Protein AF-A0A1C6H1Y3-F1 (afdb_monomer_lite)

pLDDT: mean 83.04, std 14.46, range [25.8, 98.88]

Secondary structure (DSSP, 8-state):
----EEEEE---TTSSSSSPPSS-SSS-SEEEEE----TT-EEEEEESSHHHHHHHHHHHHHHHT-TTEEE-STTTTHHHHHHHTTTT-GGG--S-EEE-HHHHHHHHHHHHHTS------TTTHHHHHHHTSSEEEE-SHHHHS-STT--TT-EEEESSSS-EEEE-S--GGG--SS---S-SS---GGGTT--SEEEEESS-EEEESSSSTTSPEEEEEPTT-EEEEEEE-TTSEEEE--TTSS-EEEE-TTTTSSEEEEE---S-S--TT-EEEE--SEEBSSSS-S--EE---EEEEEEEE-TTSSS-EEEEEPTTSS---EEEE-GGGEE-

Radius of gyration: 23.68 Å; chains: 1; bounding box: 66×55×46 Å

Sequence (336 aa):
MSNVRVGSARIDENGKVSGGVPGDQTGMEVAIEPWYLHKQGWVVIRAKDSKVRERIAICMEAACANNFIGYNQDGSWELYDKSKQYGWDCSKVNVTANTDCSSLVRTCVAFAAQKEIAWFSTLNEVTVLDGTKLFDILTDAKYTKSSDYLLRGDILCTCTQGHTVVVLDNGKAGQTTTPSSQNAAQGNTALCGKGIGTAVSKQGMCIRNGADITAKKLATIDTGVAVEVLDITASGWYRIVWPGESCGYAFTKSGAAYYTYTGKATVTDIRVGDIVQFTGNTHYISSTIATGKTCKPGKAKVTAIAKNAKHPYHIVAVSGSGSDVHGWVDAATISK

Structure (mmCIF, N/CA/C/O backbone):
data_AF-A0A1C6H1Y3-F1
#
_entry.id   AF-A0A1C6H1Y3-F1
#
loop_
_atom_site.group_PDB
_atom_site.id
_atom_site.type_symbol
_atom_site.label_atom_id
_atom_site.label_alt_id
_atom_site.label_comp_id
_atom_site.label_asym_id
_atom_site.label_entity_id
_atom_site.label_seq_id
_atom_site.pdbx_PDB_ins_code
_atom_site.Cartn_x
_atom_site.Cartn_y
_atom_site.Cartn_z
_atom_site.occupancy
_atom_site.B_iso_or_equiv
_atom_site.auth_seq_id
_atom_site.auth_comp_id
_atom_site.auth_asym_id
_atom_site.auth_atom_id
_atom_site.pdbx_PDB_model_num
ATOM 1 N N . MET A 1 1 ? 8.687 -22.999 -8.292 1.00 44.62 1 MET A N 1
ATOM 2 C CA . MET A 1 1 ? 9.357 -21.722 -7.969 1.00 44.62 1 MET A CA 1
ATOM 3 C C . MET A 1 1 ? 8.297 -20.828 -7.352 1.00 44.62 1 MET A C 1
ATOM 5 O O . MET A 1 1 ? 7.191 -20.820 -7.876 1.00 44.62 1 MET A O 1
ATOM 9 N N . SER A 1 2 ? 8.546 -20.187 -6.210 1.00 52.75 2 SER A N 1
ATOM 10 C CA . SER A 1 2 ? 7.607 -19.180 -5.703 1.00 52.75 2 SER A CA 1
ATOM 11 C C . SER A 1 2 ? 7.661 -17.966 -6.630 1.00 52.75 2 SER A C 1
ATOM 13 O O . SER A 1 2 ? 8.721 -17.361 -6.770 1.00 52.75 2 SER A O 1
ATOM 15 N N . ASN A 1 3 ? 6.542 -17.637 -7.279 1.00 78.00 3 ASN A N 1
ATOM 16 C CA . ASN A 1 3 ? 6.399 -16.441 -8.113 1.00 78.00 3 ASN A CA 1
ATOM 17 C C . ASN A 1 3 ? 6.260 -15.209 -7.211 1.00 78.00 3 ASN A C 1
ATOM 19 O O . ASN A 1 3 ? 5.171 -14.657 -7.083 1.00 78.00 3 ASN A O 1
ATOM 23 N N . VAL A 1 4 ? 7.341 -14.827 -6.530 1.00 90.19 4 VAL A N 1
ATOM 24 C CA . VAL A 1 4 ? 7.364 -13.587 -5.749 1.00 90.19 4 VAL A CA 1
ATOM 25 C C . VAL A 1 4 ? 7.439 -12.416 -6.714 1.00 90.19 4 VAL A C 1
ATOM 27 O O . VAL A 1 4 ? 8.336 -12.389 -7.553 1.00 90.19 4 VAL A O 1
ATOM 30 N N . ARG A 1 5 ? 6.511 -11.466 -6.610 1.00 94.69 5 ARG A N 1
ATOM 31 C CA . ARG A 1 5 ? 6.526 -10.216 -7.373 1.00 94.69 5 ARG A CA 1
ATOM 32 C C . ARG A 1 5 ? 7.023 -9.063 -6.512 1.00 94.69 5 ARG A C 1
ATOM 34 O O . ARG A 1 5 ? 6.955 -9.113 -5.281 1.00 94.69 5 ARG A O 1
ATOM 41 N N . VAL A 1 6 ? 7.494 -8.011 -7.168 1.00 96.12 6 VAL A N 1
ATOM 42 C CA . VAL A 1 6 ? 7.887 -6.744 -6.553 1.00 96.12 6 VAL A CA 1
ATOM 43 C C . VAL A 1 6 ? 7.268 -5.576 -7.318 1.00 96.12 6 VAL A C 1
ATOM 45 O O . VAL A 1 6 ? 7.147 -5.637 -8.539 1.00 96.12 6 VAL A O 1
ATOM 48 N N . GLY A 1 7 ? 6.856 -4.528 -6.610 1.00 94.25 7 GLY A N 1
ATOM 49 C CA . GLY A 1 7 ? 6.404 -3.264 -7.196 1.00 94.25 7 GLY A CA 1
ATOM 50 C C . GLY A 1 7 ? 7.455 -2.174 -7.016 1.00 94.25 7 GLY A C 1
ATOM 51 O O . GLY A 1 7 ? 8.114 -2.118 -5.971 1.00 94.25 7 GLY A O 1
ATOM 52 N N . SER A 1 8 ? 7.632 -1.328 -8.032 1.00 95.44 8 SER A N 1
ATOM 53 C CA . SER A 1 8 ? 8.599 -0.226 -7.995 1.00 95.44 8 SER A CA 1
ATOM 54 C C . SER A 1 8 ? 8.385 0.803 -9.101 1.00 95.44 8 SER A C 1
ATOM 56 O O . SER A 1 8 ? 7.858 0.459 -10.158 1.00 95.44 8 SER A O 1
ATOM 58 N N . ALA A 1 9 ? 8.913 2.009 -8.891 1.00 95.38 9 ALA A N 1
ATOM 59 C CA . ALA A 1 9 ? 9.072 3.037 -9.918 1.00 95.38 9 ALA A CA 1
ATOM 60 C C . ALA A 1 9 ? 10.460 2.907 -10.584 1.00 95.38 9 ALA A C 1
ATOM 62 O O . ALA A 1 9 ? 11.437 2.716 -9.859 1.00 95.38 9 ALA A O 1
ATOM 63 N N . ARG A 1 10 ? 10.568 2.962 -11.920 1.00 87.00 10 ARG A N 1
ATOM 64 C CA . ARG A 1 10 ? 11.771 2.494 -12.653 1.00 87.00 10 ARG A CA 1
ATOM 65 C C . ARG A 1 10 ? 12.447 3.550 -13.532 1.00 87.00 10 ARG A C 1
ATOM 67 O O . ARG A 1 10 ? 13.588 3.916 -13.271 1.00 87.00 10 ARG A O 1
ATOM 74 N N . ILE A 1 11 ? 11.782 3.925 -14.618 1.00 85.62 11 ILE A N 1
ATOM 75 C CA . ILE A 1 11 ? 12.253 4.781 -15.712 1.00 85.62 11 ILE A CA 1
ATOM 76 C C . ILE A 1 11 ? 11.024 5.394 -16.377 1.00 85.62 11 ILE A C 1
ATOM 78 O O . ILE A 1 11 ? 9.950 4.798 -16.312 1.00 85.62 11 ILE A O 1
ATOM 82 N N . ASP A 1 12 ? 11.200 6.556 -16.993 1.00 83.81 12 ASP A N 1
ATOM 83 C CA . ASP A 1 12 ? 10.141 7.271 -17.703 1.00 83.81 12 ASP A CA 1
ATOM 84 C C . ASP A 1 12 ? 9.803 6.633 -19.064 1.00 83.81 12 ASP A C 1
ATOM 86 O O . ASP A 1 12 ? 10.427 5.658 -19.506 1.00 83.81 12 ASP A O 1
ATOM 90 N N . GLU A 1 13 ? 8.825 7.210 -19.762 1.00 88.38 13 GLU A N 1
ATOM 91 C CA . GLU A 1 13 ? 8.327 6.739 -21.053 1.00 88.38 13 GLU A CA 1
ATOM 92 C C . GLU A 1 13 ? 9.368 6.768 -22.182 1.00 88.38 13 GLU A C 1
ATOM 94 O O . GLU A 1 13 ? 9.224 6.076 -23.192 1.00 88.38 13 GLU A O 1
ATOM 99 N N . ASN A 1 14 ? 10.440 7.542 -22.007 1.00 89.81 14 ASN A N 1
ATOM 100 C CA . ASN A 1 14 ? 11.557 7.658 -22.941 1.00 89.81 14 ASN A CA 1
ATOM 101 C C . ASN A 1 14 ? 12.739 6.754 -22.549 1.00 89.81 14 ASN A C 1
ATOM 103 O O . ASN A 1 14 ? 13.804 6.823 -23.174 1.00 89.81 14 ASN A O 1
ATOM 107 N N . GLY A 1 15 ? 12.581 5.930 -21.508 1.00 87.19 15 GLY A N 1
ATOM 108 C CA . GLY A 1 15 ? 13.632 5.081 -20.956 1.00 87.19 15 GLY A CA 1
ATOM 109 C C . GLY A 1 15 ? 14.720 5.861 -20.215 1.00 87.19 15 GLY A C 1
ATOM 110 O O . GLY A 1 15 ? 15.861 5.396 -20.129 1.00 87.19 15 GLY A O 1
ATOM 111 N N . LYS A 1 16 ? 14.401 7.057 -19.715 1.00 89.56 16 LYS A N 1
ATOM 112 C CA . LYS A 1 16 ? 15.313 7.946 -18.990 1.00 89.56 16 LYS A CA 1
ATOM 113 C C . LYS A 1 16 ? 14.917 8.059 -17.524 1.00 89.56 16 LYS A C 1
ATOM 115 O O . LYS A 1 16 ? 13.879 7.576 -17.080 1.00 89.56 16 LYS A O 1
ATOM 120 N N . VAL A 1 17 ? 15.810 8.669 -16.744 1.00 86.19 17 VAL A N 1
ATOM 121 C CA . VAL A 1 17 ? 15.569 8.909 -15.318 1.00 86.19 17 VAL A CA 1
ATOM 122 C C . VAL A 1 17 ? 14.831 10.226 -15.044 1.00 86.19 17 VAL A C 1
ATOM 124 O O . VAL A 1 17 ? 14.329 10.424 -13.938 1.00 86.19 17 VAL A O 1
ATOM 127 N N . SER A 1 18 ? 14.793 11.131 -16.023 1.00 89.38 18 SER A N 1
ATOM 128 C CA . SER A 1 18 ? 14.084 12.399 -15.925 1.00 89.38 18 SER A CA 1
ATOM 129 C C . SER A 1 18 ? 13.793 13.014 -17.295 1.00 89.38 18 SER A C 1
ATOM 131 O O . SER A 1 18 ? 14.395 12.648 -18.313 1.00 89.38 18 SER A O 1
ATOM 133 N N . GLY A 1 19 ? 12.883 13.991 -17.290 1.00 87.06 19 GLY A N 1
ATOM 134 C CA . GLY A 1 19 ? 12.401 14.695 -18.482 1.00 87.06 19 GLY A CA 1
ATOM 135 C C . GLY A 1 19 ? 11.116 14.119 -19.084 1.00 87.06 19 GLY A C 1
ATOM 136 O O . GLY A 1 19 ? 10.605 14.702 -20.040 1.00 87.06 19 GLY A O 1
ATOM 137 N N . GLY A 1 20 ? 10.601 13.024 -18.521 1.00 86.88 20 GLY A N 1
ATOM 138 C CA . GLY A 1 20 ? 9.317 12.431 -18.877 1.00 86.88 20 GLY A CA 1
ATOM 139 C C . GLY A 1 20 ? 8.091 13.243 -18.457 1.00 86.88 20 GLY A C 1
ATOM 140 O O . GLY A 1 20 ? 8.160 14.155 -17.618 1.00 86.88 20 GLY A O 1
ATOM 141 N N . VAL A 1 21 ? 6.954 12.906 -19.061 1.00 89.00 21 VAL A N 1
ATOM 142 C CA . VAL A 1 21 ? 5.649 13.531 -18.793 1.00 89.00 21 VAL A CA 1
ATOM 143 C C . VAL A 1 21 ? 5.089 13.066 -17.438 1.00 89.00 21 VAL A C 1
ATOM 145 O O . VAL A 1 21 ? 5.132 11.877 -17.148 1.00 89.00 21 VAL A O 1
ATOM 148 N N . PRO A 1 22 ? 4.504 13.954 -16.607 1.00 89.31 22 PRO A N 1
ATOM 149 C CA . PRO A 1 22 ? 3.929 13.536 -15.329 1.00 89.31 22 PRO A CA 1
ATOM 150 C C . PRO A 1 22 ? 2.768 12.537 -15.426 1.00 89.31 22 PRO A C 1
ATOM 152 O O . PRO A 1 22 ? 1.811 12.755 -16.173 1.00 89.31 22 PRO A O 1
ATOM 155 N N . GLY A 1 23 ? 2.791 11.520 -14.556 1.00 88.56 23 GLY A N 1
ATOM 156 C CA . GLY A 1 23 ? 1.874 10.369 -14.588 1.00 88.56 23 GLY A CA 1
ATOM 157 C C . GLY A 1 23 ? 2.425 9.221 -15.438 1.00 88.56 23 GLY A C 1
ATOM 158 O O . GLY A 1 23 ? 3.263 9.460 -16.294 1.00 88.56 23 GLY A O 1
ATOM 159 N N . ASP A 1 24 ? 1.974 7.987 -15.210 1.00 85.06 24 ASP A N 1
ATOM 160 C CA . ASP A 1 24 ? 2.465 6.832 -15.972 1.00 85.06 24 ASP A CA 1
ATOM 161 C C . ASP A 1 24 ? 1.894 6.854 -17.395 1.00 85.06 24 ASP A C 1
ATOM 163 O O . ASP A 1 24 ? 0.681 6.721 -17.598 1.00 85.06 24 ASP A O 1
ATOM 167 N N . GLN A 1 25 ? 2.769 7.008 -18.387 1.00 88.75 25 GLN A N 1
ATOM 168 C CA . GLN A 1 25 ? 2.387 7.038 -19.798 1.00 88.75 25 GLN A CA 1
ATOM 169 C C . GLN A 1 25 ? 2.391 5.650 -20.447 1.00 88.75 25 GLN A C 1
ATOM 171 O O . GLN A 1 25 ? 1.831 5.471 -21.531 1.00 88.75 25 GLN A O 1
ATOM 176 N N . THR A 1 26 ? 3.031 4.662 -19.819 1.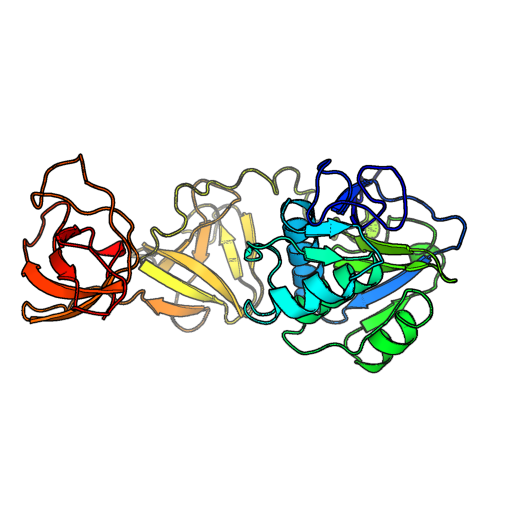00 77.44 26 THR A N 1
ATOM 177 C CA . THR A 1 26 ? 3.324 3.355 -20.434 1.00 77.44 26 THR A CA 1
ATOM 178 C C . THR A 1 26 ? 2.670 2.176 -19.714 1.00 77.44 26 THR A C 1
ATOM 180 O O . THR A 1 26 ? 2.613 1.076 -20.266 1.00 77.44 26 THR A O 1
ATOM 183 N N . GLY A 1 27 ? 2.184 2.387 -18.490 1.00 76.81 27 GLY A N 1
ATOM 184 C CA . GLY A 1 27 ? 1.816 1.337 -17.538 1.00 76.81 27 GLY A CA 1
ATOM 185 C C . GLY A 1 27 ? 3.022 0.564 -16.990 1.00 76.81 27 GLY A C 1
ATOM 186 O O . GLY A 1 27 ? 2.845 -0.501 -16.395 1.00 76.81 27 GLY A O 1
ATOM 187 N N . MET A 1 28 ? 4.242 1.042 -17.255 1.00 76.06 28 MET A N 1
ATOM 188 C CA . MET A 1 28 ? 5.504 0.383 -16.911 1.00 76.06 28 MET A CA 1
ATOM 189 C C . MET A 1 28 ? 6.436 1.277 -16.089 1.00 76.06 28 MET A C 1
ATOM 191 O O . MET A 1 28 ? 7.464 0.787 -15.617 1.00 76.06 28 MET A O 1
ATOM 195 N N . GLU A 1 29 ? 6.101 2.554 -15.892 1.00 84.75 29 GLU A N 1
ATOM 196 C CA . GLU A 1 29 ? 6.936 3.487 -15.131 1.00 84.75 29 GLU A CA 1
ATOM 197 C C . GLU A 1 29 ? 6.870 3.178 -13.637 1.00 84.75 29 GLU A C 1
ATOM 199 O O . GLU A 1 29 ? 7.905 3.127 -12.961 1.00 84.75 29 GLU A O 1
ATOM 204 N N . VAL A 1 30 ? 5.660 2.891 -13.141 1.00 89.88 30 VAL A N 1
ATOM 205 C CA . VAL A 1 30 ? 5.392 2.380 -11.795 1.00 89.88 30 VAL A CA 1
ATOM 206 C C . VAL A 1 30 ? 4.669 1.050 -11.929 1.00 89.88 30 VAL A C 1
ATOM 208 O O . VAL A 1 30 ? 3.472 0.992 -12.176 1.00 89.88 30 VAL A O 1
ATOM 211 N N . ALA A 1 31 ? 5.406 -0.050 -11.787 1.00 77.62 31 ALA A N 1
ATOM 212 C CA . ALA A 1 31 ? 4.896 -1.347 -12.214 1.00 77.62 31 ALA A CA 1
ATOM 213 C C . ALA A 1 31 ? 5.392 -2.523 -11.380 1.00 77.62 31 ALA A C 1
ATOM 215 O O . ALA A 1 31 ? 6.435 -2.485 -10.712 1.00 77.62 31 ALA A O 1
ATOM 216 N N . ILE A 1 32 ? 4.627 -3.606 -11.496 1.00 86.31 32 ILE A N 1
ATOM 217 C CA . ILE A 1 32 ? 4.888 -4.894 -10.867 1.00 86.31 32 ILE A CA 1
ATOM 218 C C . ILE A 1 32 ? 5.709 -5.773 -11.813 1.00 86.31 32 ILE A C 1
ATOM 220 O O . ILE A 1 32 ? 5.356 -5.943 -12.976 1.00 86.31 32 ILE A O 1
ATOM 224 N N . GLU A 1 33 ? 6.759 -6.402 -11.293 1.00 84.06 33 GLU A N 1
ATOM 225 C CA . GLU A 1 33 ? 7.571 -7.390 -12.010 1.00 84.06 33 GLU A CA 1
ATOM 226 C C . GLU A 1 33 ? 7.864 -8.623 -11.136 1.00 84.06 33 GLU A C 1
ATOM 228 O O . GLU A 1 33 ? 7.682 -8.581 -9.915 1.00 84.06 33 GLU A O 1
ATOM 233 N N . PRO A 1 34 ? 8.344 -9.734 -11.716 1.00 88.75 34 PRO A N 1
ATOM 234 C CA . PRO A 1 34 ? 8.903 -10.838 -10.941 1.00 88.75 34 PRO A CA 1
ATOM 235 C C . PRO A 1 34 ? 10.125 -10.403 -10.121 1.00 88.75 34 PRO A C 1
ATOM 237 O O . PRO A 1 34 ? 10.982 -9.675 -10.610 1.00 88.75 34 PRO A O 1
ATOM 240 N N . TRP A 1 35 ? 10.255 -10.907 -8.895 1.00 93.38 35 TRP A N 1
ATOM 241 C CA . TRP A 1 35 ? 11.456 -10.718 -8.086 1.00 93.38 35 TRP A CA 1
ATOM 242 C C . TRP A 1 35 ? 12.706 -11.197 -8.828 1.00 93.38 35 TRP A C 1
ATOM 244 O O . TRP A 1 35 ? 12.696 -12.223 -9.513 1.00 93.38 35 TRP A O 1
ATOM 254 N N . TYR A 1 36 ? 13.808 -10.485 -8.617 1.00 91.12 36 TYR A N 1
ATOM 255 C CA . TYR A 1 36 ? 15.098 -10.775 -9.217 1.00 91.12 36 TYR A CA 1
ATOM 256 C C . TYR A 1 36 ? 16.239 -10.467 -8.246 1.00 91.12 36 TYR A C 1
ATOM 258 O O . TYR A 1 36 ? 16.122 -9.672 -7.306 1.00 91.12 36 TYR A O 1
ATOM 266 N N . LEU A 1 37 ? 17.382 -11.099 -8.499 1.00 90.00 37 LEU A N 1
ATOM 267 C CA . LEU A 1 37 ? 18.612 -10.799 -7.786 1.00 90.00 37 LEU A CA 1
ATOM 268 C C . LEU A 1 37 ? 19.254 -9.545 -8.387 1.00 90.00 37 LEU A C 1
ATOM 270 O O . LEU A 1 37 ? 19.586 -9.521 -9.572 1.00 90.00 37 LEU A O 1
ATOM 274 N N . HIS A 1 38 ? 19.460 -8.512 -7.573 1.00 92.19 38 HIS A N 1
ATOM 275 C CA . HIS A 1 38 ? 20.076 -7.271 -8.035 1.00 92.19 38 HIS A CA 1
ATOM 276 C C . HIS A 1 38 ? 21.605 -7.328 -7.930 1.00 92.19 38 HIS A C 1
ATOM 278 O O . HIS A 1 38 ? 22.153 -7.755 -6.913 1.00 92.19 38 HIS A O 1
ATOM 284 N N . LYS A 1 39 ? 22.317 -6.834 -8.955 1.00 92.81 39 LYS A N 1
ATOM 285 C CA . LYS A 1 39 ? 23.797 -6.837 -9.013 1.00 92.81 39 LYS A CA 1
ATOM 286 C C . LYS A 1 39 ? 24.467 -6.090 -7.850 1.00 92.81 39 LYS A C 1
ATOM 288 O O . LYS A 1 39 ? 25.573 -6.432 -7.454 1.00 92.81 39 LYS A O 1
ATOM 293 N N . GLN A 1 40 ? 23.788 -5.078 -7.308 1.00 81.31 40 GLN A N 1
ATOM 294 C CA . GLN A 1 40 ? 24.243 -4.282 -6.155 1.00 81.31 40 GLN A CA 1
ATOM 295 C C . GLN A 1 40 ? 23.911 -4.930 -4.798 1.00 81.31 40 GLN A C 1
ATOM 297 O O . GLN A 1 40 ? 24.228 -4.347 -3.766 1.00 81.31 40 GLN A O 1
ATOM 302 N N . GLY A 1 41 ? 23.291 -6.116 -4.789 1.00 84.94 41 GLY A N 1
ATOM 303 C CA . GLY A 1 41 ? 22.811 -6.785 -3.581 1.00 84.94 41 GLY A CA 1
ATOM 304 C C . GLY A 1 41 ? 21.576 -6.117 -2.978 1.00 84.94 41 GLY A C 1
ATOM 305 O O . GLY A 1 41 ? 21.308 -4.945 -3.235 1.00 84.94 41 GLY A O 1
ATOM 306 N N . TRP A 1 42 ? 20.831 -6.878 -2.176 1.00 94.00 42 TRP A N 1
ATOM 307 C CA . TRP A 1 42 ? 19.668 -6.399 -1.432 1.00 94.00 42 TRP A CA 1
ATOM 308 C C . TRP A 1 42 ? 19.961 -6.317 0.068 1.00 94.00 42 TRP A C 1
ATOM 310 O O . TRP A 1 42 ? 20.627 -7.190 0.621 1.00 94.00 42 TRP A O 1
ATOM 320 N N . VAL A 1 43 ? 19.382 -5.318 0.725 1.00 88.81 43 VAL A N 1
ATOM 321 C CA . VAL A 1 43 ? 19.092 -5.283 2.161 1.00 88.81 43 VAL A CA 1
ATOM 322 C C . VAL A 1 43 ? 17.578 -5.373 2.310 1.00 88.81 43 VAL A C 1
ATOM 324 O O . VAL A 1 43 ? 16.854 -4.641 1.635 1.00 88.81 43 VAL A O 1
ATOM 327 N N . VAL A 1 44 ? 17.092 -6.263 3.178 1.00 96.38 44 VAL A N 1
ATOM 328 C CA . VAL A 1 44 ? 15.652 -6.399 3.428 1.00 96.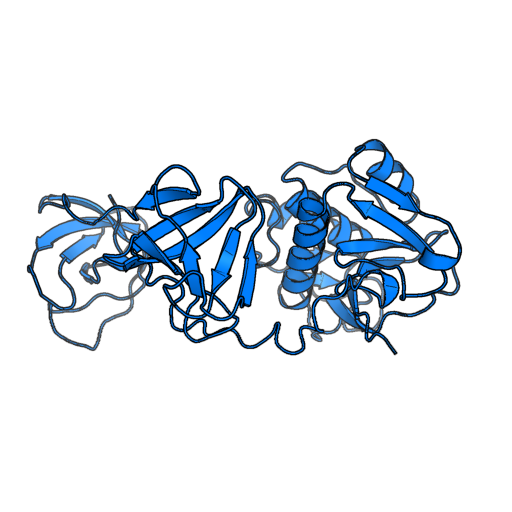38 44 VAL A CA 1
ATOM 329 C C . VAL A 1 44 ? 15.275 -5.576 4.652 1.00 96.38 44 VAL A C 1
ATOM 331 O O . VAL A 1 44 ? 15.810 -5.783 5.739 1.00 96.38 44 VAL A O 1
ATOM 334 N N . ILE A 1 45 ? 14.334 -4.658 4.482 1.00 98.31 45 ILE A N 1
ATOM 335 C CA . ILE A 1 45 ? 13.775 -3.812 5.531 1.00 98.31 45 ILE A CA 1
ATOM 336 C C . ILE A 1 45 ? 12.360 -4.331 5.798 1.00 98.31 45 ILE A C 1
ATOM 338 O O . ILE A 1 45 ? 11.438 -4.135 5.003 1.00 98.31 45 ILE A O 1
ATOM 342 N N . ARG A 1 46 ? 12.188 -5.055 6.905 1.00 98.12 46 ARG A N 1
ATOM 343 C CA . ARG A 1 46 ? 10.943 -5.757 7.235 1.00 98.12 46 ARG A CA 1
ATOM 344 C C . ARG A 1 46 ? 10.209 -5.043 8.352 1.00 98.12 46 ARG A C 1
ATOM 346 O O . ARG A 1 46 ? 10.757 -4.879 9.435 1.00 98.12 46 ARG A O 1
ATOM 353 N N . ALA A 1 47 ? 8.953 -4.663 8.133 1.00 90.19 47 ALA A N 1
ATOM 354 C CA . ALA A 1 47 ? 8.146 -4.124 9.222 1.00 90.19 47 ALA A CA 1
ATOM 355 C C . ALA A 1 47 ? 7.927 -5.200 10.299 1.00 90.19 47 ALA A C 1
ATOM 357 O O . ALA A 1 47 ? 7.528 -6.330 9.986 1.00 90.19 47 ALA A O 1
ATOM 358 N N . LYS A 1 48 ? 8.172 -4.827 11.561 1.00 87.88 48 LYS A N 1
ATOM 359 C CA . LYS A 1 48 ? 7.989 -5.688 12.742 1.00 87.88 48 LYS A CA 1
ATOM 360 C C . LYS A 1 48 ? 6.532 -6.110 12.902 1.00 87.88 48 LYS A C 1
ATOM 362 O O . LYS A 1 48 ? 6.239 -7.261 13.210 1.00 87.88 48 LYS A O 1
ATOM 367 N N . ASP A 1 49 ? 5.620 -5.169 12.662 1.00 78.94 49 ASP A N 1
ATOM 368 C CA . ASP A 1 49 ? 4.183 -5.422 12.625 1.00 78.94 49 ASP A CA 1
ATOM 369 C C . ASP A 1 49 ? 3.771 -5.892 11.221 1.00 78.94 49 ASP A C 1
ATOM 371 O O . ASP A 1 49 ? 3.949 -5.184 10.223 1.00 78.94 49 ASP A O 1
ATOM 375 N N . SER A 1 50 ? 3.181 -7.086 11.144 1.00 74.81 50 SER A N 1
ATOM 376 C CA . SER A 1 50 ? 2.667 -7.656 9.897 1.00 74.81 50 SER A CA 1
ATOM 377 C C . SER A 1 50 ? 1.589 -6.792 9.239 1.00 74.81 50 SER A C 1
ATOM 379 O O . SER A 1 50 ? 1.474 -6.818 8.016 1.00 74.81 50 SER A O 1
ATOM 381 N N . LYS A 1 51 ? 0.837 -5.992 10.004 1.00 69.94 51 LYS A N 1
ATOM 382 C CA . LYS A 1 51 ? -0.178 -5.068 9.474 1.00 69.94 51 LYS A CA 1
ATOM 383 C C . LYS A 1 51 ? 0.446 -3.873 8.774 1.00 69.94 51 LYS A C 1
ATOM 385 O O . LYS A 1 51 ? -0.041 -3.460 7.724 1.00 69.94 51 LYS A O 1
ATOM 390 N N . VAL A 1 52 ? 1.523 -3.322 9.338 1.00 75.94 52 VAL A N 1
ATOM 391 C CA . VAL A 1 52 ? 2.301 -2.262 8.679 1.00 75.94 52 VAL A CA 1
ATOM 392 C C . VAL A 1 52 ? 2.868 -2.816 7.379 1.00 75.94 52 VAL A C 1
ATOM 394 O O . VAL A 1 52 ? 2.706 -2.193 6.336 1.00 75.94 52 VAL A O 1
ATOM 397 N N . ARG A 1 53 ? 3.425 -4.031 7.422 1.00 88.25 53 ARG A N 1
ATOM 398 C CA . ARG A 1 53 ? 3.935 -4.722 6.236 1.00 88.25 53 ARG A CA 1
ATOM 399 C C . ARG A 1 53 ? 2.862 -4.864 5.144 1.00 88.25 53 ARG A C 1
ATOM 401 O O . ARG A 1 53 ? 3.067 -4.410 4.025 1.00 88.25 53 ARG A O 1
ATOM 408 N N . GLU A 1 54 ? 1.684 -5.392 5.475 1.00 82.88 54 GLU A N 1
ATOM 409 C CA . GLU A 1 54 ? 0.594 -5.562 4.502 1.00 82.88 54 GLU A CA 1
ATOM 410 C C . GLU A 1 54 ? 0.126 -4.228 3.902 1.00 82.88 54 GLU A C 1
ATOM 412 O O . GLU A 1 54 ? -0.094 -4.128 2.697 1.00 82.88 54 GLU A O 1
ATOM 417 N N . ARG A 1 55 ? 0.030 -3.167 4.713 1.00 82.75 55 ARG A N 1
ATOM 418 C CA . ARG A 1 55 ? -0.358 -1.836 4.220 1.00 82.75 55 ARG A CA 1
ATOM 419 C C . ARG A 1 55 ? 0.663 -1.248 3.242 1.00 82.75 55 ARG A C 1
ATOM 421 O O . ARG A 1 55 ? 0.246 -0.570 2.307 1.00 82.75 55 ARG A O 1
ATOM 428 N N . ILE A 1 56 ? 1.960 -1.518 3.421 1.00 88.69 56 ILE A N 1
ATOM 429 C CA . ILE A 1 56 ? 2.999 -1.115 2.457 1.00 88.69 56 ILE A CA 1
ATOM 430 C C . ILE A 1 56 ? 2.732 -1.789 1.104 1.00 88.69 56 ILE A C 1
ATOM 432 O O . ILE A 1 56 ? 2.707 -1.106 0.082 1.00 88.69 56 ILE A O 1
ATOM 436 N N . ALA A 1 57 ? 2.472 -3.102 1.098 1.00 83.62 57 ALA A N 1
ATOM 437 C CA . ALA A 1 57 ? 2.187 -3.848 -0.129 1.00 83.62 57 ALA A CA 1
ATOM 438 C C . ALA A 1 57 ? 0.907 -3.364 -0.831 1.00 83.62 57 ALA A C 1
ATOM 440 O O . ALA A 1 57 ? 0.933 -3.127 -2.036 1.00 83.62 57 ALA A O 1
ATOM 441 N N . ILE A 1 58 ? -0.180 -3.142 -0.081 1.00 77.31 58 ILE A N 1
ATOM 442 C CA . ILE A 1 58 ? -1.442 -2.601 -0.617 1.00 77.31 58 ILE A CA 1
ATOM 443 C C . ILE A 1 58 ? -1.217 -1.239 -1.283 1.00 77.31 58 ILE A C 1
ATOM 445 O O . ILE A 1 58 ? -1.716 -0.994 -2.379 1.00 77.31 58 ILE A O 1
ATOM 449 N N . CYS A 1 59 ? -0.459 -0.350 -0.638 1.00 87.81 59 CYS A N 1
ATOM 450 C CA . CYS A 1 59 ? -0.180 0.971 -1.194 1.00 87.81 59 CYS A CA 1
ATOM 451 C C . CYS A 1 59 ? 0.665 0.892 -2.469 1.00 87.81 59 CYS A C 1
ATOM 453 O O . CYS A 1 59 ? 0.415 1.643 -3.409 1.00 87.81 59 CYS A O 1
ATOM 455 N N . MET A 1 60 ? 1.634 -0.028 -2.514 1.00 97.50 60 MET A N 1
ATOM 456 C CA . MET A 1 60 ? 2.452 -0.257 -3.702 1.00 97.50 60 MET A CA 1
ATOM 457 C C . MET A 1 60 ? 1.612 -0.796 -4.867 1.00 97.50 60 MET A C 1
ATOM 459 O O . MET A 1 60 ? 1.741 -0.304 -5.984 1.00 97.50 60 MET A O 1
ATOM 463 N N . GLU A 1 61 ? 0.729 -1.768 -4.625 1.00 83.69 61 GLU A N 1
ATOM 464 C CA . GLU A 1 61 ? -0.192 -2.277 -5.653 1.00 83.69 61 GLU A CA 1
ATOM 465 C C . GLU A 1 61 ? -1.119 -1.176 -6.167 1.00 83.69 61 GLU A C 1
ATOM 467 O O . GLU A 1 61 ? -1.309 -1.050 -7.374 1.00 83.69 61 GLU A O 1
ATOM 472 N N . ALA A 1 62 ? -1.647 -0.345 -5.264 1.00 78.56 62 ALA A N 1
ATOM 473 C CA . ALA A 1 62 ? -2.467 0.801 -5.635 1.00 78.56 62 ALA A CA 1
ATOM 474 C C . ALA A 1 62 ? -1.687 1.825 -6.468 1.00 78.56 62 ALA A C 1
ATOM 476 O O . ALA A 1 62 ? -2.242 2.381 -7.409 1.00 78.56 62 ALA A O 1
ATOM 477 N N . ALA A 1 63 ? -0.412 2.059 -6.149 1.00 86.44 63 ALA A N 1
ATOM 478 C CA . ALA A 1 63 ? 0.436 2.947 -6.932 1.00 86.44 63 ALA A CA 1
ATOM 479 C C . ALA A 1 63 ? 0.711 2.388 -8.332 1.00 86.44 63 ALA A C 1
ATOM 481 O O . ALA A 1 63 ? 0.526 3.102 -9.308 1.00 86.44 63 ALA A O 1
ATOM 482 N N . CYS A 1 64 ? 1.064 1.102 -8.435 1.00 80.25 64 CYS A N 1
ATOM 483 C CA . CYS A 1 64 ? 1.319 0.445 -9.720 1.00 80.25 64 CYS A CA 1
ATOM 484 C C . CYS A 1 64 ? 0.070 0.340 -10.610 1.00 80.25 64 CYS A C 1
ATOM 486 O O . CYS A 1 64 ? 0.181 0.168 -11.816 1.00 80.25 64 CYS A O 1
ATOM 488 N N . ALA A 1 65 ? -1.127 0.389 -10.023 1.00 79.50 65 ALA A N 1
ATOM 489 C CA . ALA A 1 65 ? -2.387 0.373 -10.761 1.00 79.50 65 ALA A CA 1
ATOM 490 C C . ALA A 1 65 ? -2.890 1.779 -11.139 1.00 79.50 65 ALA A C 1
ATOM 492 O O . ALA A 1 65 ? -3.937 1.894 -11.781 1.00 79.50 65 ALA A O 1
ATOM 493 N N . ASN A 1 66 ? -2.207 2.843 -10.705 1.00 83.44 66 ASN A N 1
ATOM 494 C CA . ASN A 1 66 ? -2.680 4.212 -10.845 1.00 83.44 66 ASN A CA 1
ATOM 495 C C . ASN A 1 66 ? -1.835 5.006 -11.846 1.00 83.44 66 ASN A C 1
ATOM 497 O O . ASN A 1 66 ? -0.803 5.573 -11.495 1.00 83.44 66 ASN A O 1
ATOM 501 N N . ASN A 1 67 ? -2.357 5.154 -13.064 1.00 89.56 67 ASN A N 1
ATOM 502 C CA . ASN A 1 67 ? -1.681 5.874 -14.145 1.00 89.56 67 ASN A CA 1
ATOM 503 C C . ASN A 1 67 ? -1.491 7.382 -13.883 1.00 89.56 67 ASN A C 1
ATOM 505 O O . ASN A 1 67 ? -0.810 8.056 -14.646 1.00 89.56 67 ASN A O 1
ATOM 509 N N . PHE A 1 68 ? -2.055 7.954 -12.814 1.00 91.38 68 PHE A N 1
ATOM 510 C CA . PHE A 1 68 ? -1.699 9.316 -12.402 1.00 91.38 68 PHE A CA 1
ATOM 511 C C . PHE A 1 68 ? -0.312 9.402 -11.746 1.00 91.38 68 PHE A C 1
ATOM 513 O O . PHE A 1 68 ? 0.179 10.506 -11.524 1.00 91.38 68 PHE A O 1
ATOM 520 N N . ILE A 1 69 ? 0.331 8.279 -11.432 1.00 95.31 69 ILE A N 1
ATOM 521 C CA . ILE A 1 69 ? 1.615 8.234 -10.731 1.00 95.31 69 ILE A CA 1
ATOM 522 C C . ILE A 1 69 ? 2.686 7.740 -11.702 1.00 95.31 69 ILE A C 1
ATOM 524 O O . ILE A 1 69 ? 2.714 6.560 -12.021 1.00 95.31 69 ILE A O 1
ATOM 528 N N . GLY A 1 70 ? 3.554 8.643 -12.158 1.00 94.19 70 GLY A N 1
ATOM 529 C CA . GLY A 1 70 ? 4.608 8.356 -13.140 1.00 94.19 70 GLY A CA 1
ATOM 530 C C . GLY A 1 70 ? 6.008 8.449 -12.554 1.00 94.19 70 GLY A C 1
ATOM 531 O O . GLY A 1 70 ? 6.201 8.973 -11.450 1.00 94.19 70 GLY A O 1
ATOM 532 N N . TYR A 1 71 ? 6.993 7.957 -13.297 1.00 95.00 71 TYR A N 1
ATOM 533 C CA . TYR A 1 71 ? 8.393 8.013 -12.898 1.00 95.00 71 TYR A CA 1
ATOM 534 C C . TYR A 1 71 ? 9.065 9.275 -13.440 1.00 95.00 71 TYR A C 1
ATOM 536 O O . TYR A 1 71 ? 9.167 9.476 -14.645 1.00 95.00 71 TYR A O 1
ATOM 544 N N . ASN A 1 72 ? 9.617 10.093 -12.546 1.00 91.44 72 ASN A N 1
ATOM 545 C CA . ASN A 1 72 ? 10.535 11.169 -12.899 1.00 91.44 72 ASN A CA 1
ATOM 546 C C . ASN A 1 72 ? 11.322 11.596 -11.650 1.00 91.44 72 ASN A C 1
ATOM 548 O O . ASN A 1 72 ? 10.728 11.925 -10.619 1.00 91.44 72 ASN A O 1
ATOM 552 N N . GLN A 1 73 ? 12.658 11.603 -11.728 1.00 87.62 73 GLN A N 1
ATOM 553 C CA . GLN A 1 73 ? 13.492 12.112 -10.632 1.00 87.62 73 GLN A CA 1
ATOM 554 C C . GLN A 1 73 ? 13.336 13.630 -10.448 1.00 87.62 73 GLN A C 1
ATOM 556 O O . GLN A 1 73 ? 13.407 14.124 -9.320 1.00 87.62 73 GLN A O 1
ATOM 561 N N . ASP A 1 74 ? 13.047 14.362 -11.526 1.00 88.69 74 ASP A N 1
ATOM 562 C CA . ASP A 1 74 ? 12.705 15.779 -11.456 1.00 88.69 74 ASP A CA 1
ATOM 563 C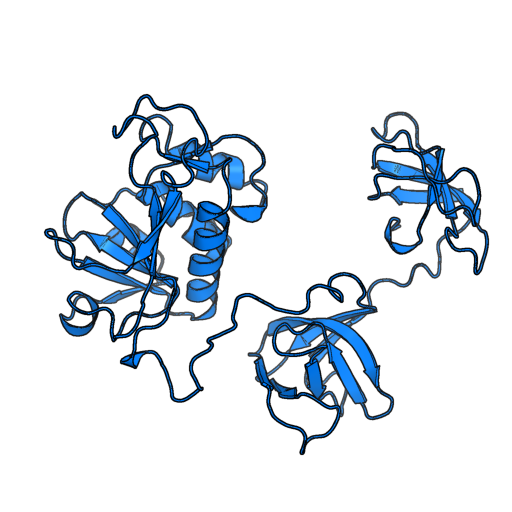 C . ASP A 1 74 ? 11.268 15.917 -10.925 1.00 88.69 74 ASP A C 1
ATOM 565 O O . ASP A 1 74 ? 10.283 15.582 -11.588 1.00 88.69 74 ASP A O 1
ATOM 569 N N . GLY A 1 75 ? 11.142 16.392 -9.684 1.00 89.00 75 GLY A N 1
ATOM 570 C CA . GLY A 1 75 ? 9.856 16.468 -8.987 1.00 89.00 75 GLY A CA 1
ATOM 571 C C . GLY A 1 75 ? 9.454 15.179 -8.267 1.00 89.00 75 GLY A C 1
ATOM 572 O O . GLY A 1 75 ? 8.278 15.003 -7.961 1.00 89.00 75 GLY A O 1
ATOM 573 N N . SER A 1 76 ? 10.388 14.280 -7.945 1.00 90.69 76 SER A N 1
ATOM 574 C CA . SER A 1 76 ? 10.053 12.986 -7.326 1.00 90.69 76 SER A CA 1
ATOM 575 C C . SER A 1 76 ? 9.321 13.068 -5.975 1.00 90.69 76 SER A C 1
ATOM 577 O O . SER A 1 76 ? 8.642 12.121 -5.565 1.00 90.69 76 SER A O 1
ATOM 579 N N . TRP A 1 77 ? 9.401 14.213 -5.290 1.00 91.19 77 TRP A N 1
ATOM 580 C CA . TRP A 1 77 ? 8.682 14.496 -4.044 1.00 91.19 77 TRP A CA 1
ATOM 581 C C . TRP A 1 77 ? 7.171 14.705 -4.232 1.00 91.19 77 TRP A C 1
ATOM 583 O O . TRP A 1 77 ? 6.422 14.633 -3.254 1.00 91.19 77 TRP A O 1
ATOM 593 N N . GLU A 1 78 ? 6.706 14.948 -5.461 1.00 96.31 78 GLU A N 1
ATOM 594 C CA . GLU A 1 78 ? 5.322 15.325 -5.746 1.00 96.31 78 GLU A CA 1
ATOM 595 C C . GLU A 1 78 ? 4.305 14.297 -5.263 1.00 96.31 78 GLU A C 1
ATOM 597 O O . GLU A 1 78 ? 3.303 14.685 -4.662 1.00 96.31 78 GLU A O 1
ATOM 602 N N . LEU A 1 79 ? 4.539 13.001 -5.503 1.00 97.75 79 LEU A N 1
ATOM 603 C CA . LEU A 1 79 ? 3.622 11.953 -5.052 1.00 97.75 79 LEU A CA 1
ATOM 604 C C . LEU A 1 79 ? 3.404 12.015 -3.537 1.00 97.75 79 LEU A C 1
ATOM 606 O O . LEU A 1 79 ? 2.263 11.960 -3.072 1.00 97.75 79 LEU A O 1
ATOM 610 N N . TYR A 1 80 ? 4.483 12.148 -2.767 1.00 96.50 80 TYR A N 1
ATOM 611 C CA . TYR A 1 80 ? 4.413 12.174 -1.309 1.00 96.50 80 TYR A CA 1
ATOM 612 C C . TYR A 1 80 ? 3.601 13.377 -0.808 1.00 96.50 80 TYR A C 1
ATOM 614 O O . TYR A 1 80 ? 2.753 13.232 0.075 1.00 96.50 80 TYR A O 1
ATOM 622 N N . ASP A 1 81 ? 3.815 14.553 -1.400 1.00 94.56 81 ASP A N 1
ATOM 623 C CA . ASP A 1 81 ? 3.127 15.784 -1.004 1.00 94.56 81 ASP A CA 1
ATOM 624 C C . ASP A 1 81 ? 1.660 15.792 -1.451 1.00 94.56 81 ASP A C 1
ATOM 626 O O . ASP A 1 81 ? 0.761 16.067 -0.652 1.00 94.56 81 ASP A O 1
ATOM 630 N N . LYS A 1 82 ? 1.390 15.429 -2.711 1.00 93.44 82 LYS A N 1
ATOM 631 C CA . LYS A 1 82 ? 0.037 15.417 -3.289 1.00 93.44 82 LYS A CA 1
ATOM 632 C C . LYS A 1 82 ? -0.853 14.356 -2.643 1.00 93.44 82 LYS A C 1
ATOM 634 O O . LYS A 1 82 ? -2.053 14.590 -2.491 1.00 93.44 82 LYS A O 1
ATOM 639 N N . SER A 1 83 ? -0.291 13.214 -2.236 1.00 85.50 83 SER A N 1
ATOM 640 C CA . SER A 1 83 ? -1.039 12.132 -1.580 1.00 85.50 83 SER A CA 1
ATOM 641 C C . SER A 1 83 ? -1.272 12.359 -0.082 1.00 85.50 83 SER A C 1
ATOM 643 O O . SER A 1 83 ? -2.161 11.728 0.494 1.00 85.50 83 SER A O 1
ATOM 645 N N . LYS A 1 84 ? -0.557 13.294 0.562 1.00 84.69 84 LYS A N 1
ATOM 646 C CA . LYS A 1 84 ? -0.694 13.597 2.000 1.00 84.69 84 LYS A CA 1
ATOM 647 C C . LYS A 1 84 ? -2.134 13.911 2.411 1.00 84.69 84 LYS A C 1
ATOM 649 O O . LYS A 1 84 ? -2.599 13.428 3.440 1.00 84.69 84 LYS A O 1
ATOM 654 N N . GLN A 1 85 ? -2.869 14.654 1.582 1.00 85.62 85 GLN A N 1
ATOM 655 C CA . GLN A 1 85 ? -4.286 14.978 1.813 1.00 85.62 85 GLN A CA 1
ATOM 656 C C . GLN A 1 85 ? -5.203 13.740 1.860 1.00 85.62 85 GLN A C 1
ATOM 658 O O . GLN A 1 85 ? -6.288 13.787 2.433 1.00 85.62 85 GLN A O 1
ATOM 663 N N . TYR A 1 86 ? -4.755 12.622 1.287 1.00 77.44 86 TYR A N 1
ATOM 664 C CA . TYR A 1 86 ? -5.447 11.336 1.279 1.00 77.44 86 TYR A CA 1
ATOM 665 C C . TYR A 1 86 ? -4.893 10.361 2.329 1.00 77.44 86 TYR A C 1
ATOM 667 O O . TYR A 1 86 ? -5.231 9.178 2.306 1.00 77.44 86 TYR A O 1
ATOM 675 N N . GLY A 1 87 ? -4.027 10.829 3.236 1.00 78.25 87 GLY A N 1
ATOM 676 C CA . GLY A 1 87 ? -3.302 9.971 4.173 1.00 78.25 87 GLY A CA 1
ATOM 677 C C . GLY A 1 87 ? -2.275 9.074 3.478 1.00 78.25 87 GLY A C 1
ATOM 678 O O . GLY A 1 87 ? -2.082 7.937 3.912 1.00 78.25 87 GLY A O 1
ATOM 679 N N . TRP A 1 88 ? -1.664 9.577 2.395 1.00 92.00 88 TRP A N 1
ATOM 680 C CA . TRP A 1 88 ? -0.728 8.879 1.498 1.00 92.00 88 TRP A CA 1
ATOM 681 C C . TRP A 1 88 ? -1.321 7.689 0.734 1.00 92.00 88 TRP A C 1
ATOM 683 O O . TRP A 1 88 ? -0.597 6.874 0.177 1.00 92.00 88 TRP A O 1
ATOM 693 N N . ASP A 1 89 ? -2.648 7.584 0.684 1.00 84.69 89 ASP A N 1
ATOM 694 C CA . ASP A 1 89 ? -3.344 6.522 -0.038 1.00 84.69 89 ASP A CA 1
ATOM 695 C C . ASP A 1 89 ? -3.223 6.713 -1.558 1.00 84.69 89 ASP A C 1
ATOM 697 O O . ASP A 1 89 ? -3.947 7.514 -2.160 1.00 84.69 89 ASP A O 1
ATOM 701 N N . CYS A 1 90 ? -2.317 5.956 -2.186 1.00 78.81 90 CYS A N 1
ATOM 702 C CA . CYS A 1 90 ? -2.078 6.012 -3.630 1.00 78.81 90 CYS A CA 1
ATOM 703 C C . CYS A 1 90 ? -3.321 5.684 -4.472 1.00 78.81 90 CYS A C 1
ATOM 705 O O . CYS A 1 90 ? -3.411 6.148 -5.607 1.00 78.81 90 CYS A O 1
ATOM 707 N N . SER A 1 91 ? -4.313 4.960 -3.933 1.00 83.56 91 SER A N 1
ATOM 708 C CA . SER A 1 91 ? -5.555 4.653 -4.665 1.00 83.56 91 SER A CA 1
ATOM 709 C C . SER A 1 91 ? -6.458 5.875 -4.872 1.00 83.56 91 SER A C 1
ATOM 711 O O . SER A 1 91 ? -7.352 5.852 -5.715 1.00 83.56 91 SER A O 1
ATOM 713 N N . LYS A 1 92 ? -6.231 6.951 -4.107 1.00 73.56 92 LYS A N 1
ATOM 714 C CA . LYS A 1 92 ? -7.023 8.190 -4.153 1.00 73.56 92 LYS A CA 1
ATOM 715 C C . LYS A 1 92 ? -6.353 9.314 -4.935 1.00 73.56 92 LYS A C 1
ATOM 717 O O . LYS A 1 92 ? -6.974 10.354 -5.149 1.00 73.56 92 LYS A O 1
ATOM 722 N N . VAL A 1 93 ? -5.100 9.130 -5.354 1.00 81.44 93 VAL A N 1
ATOM 723 C CA . VAL A 1 93 ? -4.381 10.118 -6.162 1.00 81.44 93 VAL A CA 1
ATOM 724 C C . VAL A 1 93 ? -5.065 10.229 -7.525 1.00 81.44 93 VAL A C 1
ATOM 726 O O . VAL A 1 93 ? -5.171 9.254 -8.259 1.00 81.44 93 VAL A O 1
ATOM 729 N N . ASN A 1 94 ? -5.555 11.425 -7.836 1.00 91.19 94 ASN A N 1
ATOM 730 C CA . ASN A 1 94 ? -6.356 11.732 -9.026 1.00 91.19 94 ASN A CA 1
ATOM 731 C C . ASN A 1 94 ? -5.811 12.935 -9.816 1.00 91.19 94 ASN A C 1
ATOM 733 O O . ASN A 1 94 ? -6.497 13.493 -10.670 1.00 91.19 94 ASN A O 1
ATOM 737 N N . VAL A 1 95 ? -4.587 13.350 -9.497 1.00 92.88 95 VAL A N 1
ATOM 738 C CA . VAL A 1 95 ? -3.814 14.373 -10.199 1.00 92.88 95 VAL A CA 1
ATOM 739 C C . VAL A 1 95 ? -2.465 13.770 -10.537 1.00 92.88 95 VAL A C 1
ATOM 741 O O . VAL A 1 95 ? -1.946 12.974 -9.752 1.00 92.88 95 VAL A O 1
ATOM 744 N N . THR A 1 96 ? -1.900 14.145 -11.683 1.00 95.31 96 THR A N 1
ATOM 745 C CA . THR A 1 96 ? -0.598 13.621 -12.093 1.00 95.31 96 THR A CA 1
ATOM 746 C C . THR A 1 96 ? 0.466 13.961 -11.055 1.00 95.31 96 THR A C 1
ATOM 748 O O . THR A 1 96 ? 0.488 15.067 -10.500 1.00 95.31 96 THR A O 1
ATOM 751 N N . ALA A 1 97 ? 1.325 12.995 -10.756 1.00 95.12 97 ALA A N 1
ATOM 752 C CA . ALA A 1 97 ? 2.398 13.130 -9.791 1.00 95.12 97 ALA A CA 1
ATOM 753 C C . ALA A 1 97 ? 3.637 12.380 -10.268 1.00 95.12 97 ALA A C 1
ATOM 755 O O . ALA A 1 97 ? 3.555 11.209 -10.644 1.00 95.12 97 ALA A O 1
ATOM 756 N N . ASN A 1 98 ? 4.775 13.059 -10.190 1.00 94.12 98 ASN A N 1
ATOM 757 C CA . ASN A 1 98 ? 6.076 12.439 -10.377 1.00 94.12 98 ASN A CA 1
ATOM 758 C C . ASN A 1 98 ? 6.516 11.708 -9.108 1.00 94.12 98 ASN A C 1
ATOM 760 O O . ASN A 1 98 ? 6.244 12.132 -7.977 1.00 94.12 98 ASN A O 1
ATOM 764 N N . THR A 1 99 ? 7.222 10.599 -9.297 1.00 97.31 99 THR A N 1
ATOM 765 C CA . THR A 1 99 ? 7.901 9.889 -8.221 1.00 97.31 99 THR A CA 1
ATOM 766 C C . THR A 1 99 ? 9.194 9.238 -8.699 1.00 97.31 99 THR A C 1
ATOM 768 O O . THR A 1 99 ? 9.421 9.059 -9.890 1.00 97.31 99 THR A O 1
ATOM 771 N N . ASP A 1 100 ? 10.042 8.859 -7.751 1.00 94.00 100 ASP A N 1
ATOM 772 C CA . ASP A 1 100 ? 11.166 7.952 -7.970 1.00 94.00 100 ASP A CA 1
ATOM 773 C C . ASP A 1 100 ? 11.000 6.715 -7.075 1.00 94.00 100 ASP A C 1
ATOM 775 O O . ASP A 1 100 ? 10.059 6.629 -6.278 1.00 94.00 100 ASP A O 1
ATOM 779 N N . CYS A 1 101 ? 11.896 5.734 -7.198 1.00 95.00 101 CYS A N 1
ATOM 780 C CA . CYS A 1 101 ? 11.801 4.491 -6.430 1.00 95.00 101 CYS A CA 1
ATOM 781 C C . CYS A 1 101 ? 11.734 4.749 -4.912 1.00 95.00 101 CYS A C 1
ATOM 783 O O . CYS A 1 101 ? 10.855 4.217 -4.232 1.00 95.00 101 CYS A O 1
ATOM 785 N N . SER A 1 102 ? 12.593 5.626 -4.385 1.00 92.50 102 SER A N 1
ATOM 786 C CA . SER A 1 102 ? 12.638 5.970 -2.960 1.00 92.50 102 SER A CA 1
ATOM 787 C C . SER A 1 102 ? 11.417 6.749 -2.476 1.00 92.50 102 SER A C 1
ATOM 789 O O . SER A 1 102 ? 10.881 6.459 -1.408 1.00 92.50 102 SER A O 1
ATOM 791 N N . SER A 1 103 ? 10.930 7.710 -3.252 1.00 97.38 103 SER A N 1
ATOM 792 C CA . SER A 1 103 ? 9.788 8.557 -2.906 1.00 97.38 103 SER A CA 1
ATOM 793 C C . SER A 1 103 ? 8.478 7.773 -2.956 1.00 97.38 103 SER A C 1
ATOM 795 O O . SER A 1 103 ? 7.597 7.980 -2.112 1.00 97.38 103 SER A O 1
ATOM 797 N N . LEU A 1 104 ? 8.373 6.805 -3.869 1.00 98.75 104 LEU A N 1
ATOM 798 C CA . LEU A 1 104 ? 7.271 5.854 -3.898 1.00 98.75 104 LEU A CA 1
ATOM 799 C C . LEU A 1 104 ? 7.264 4.969 -2.645 1.00 98.75 104 LEU A C 1
ATOM 801 O O . LEU A 1 104 ? 6.233 4.861 -1.974 1.00 98.75 104 LEU A O 1
ATOM 805 N N . VAL A 1 105 ? 8.407 4.379 -2.279 1.00 98.88 105 VAL A N 1
ATOM 806 C CA . VAL A 1 105 ? 8.518 3.573 -1.050 1.00 98.88 105 VAL A CA 1
ATOM 807 C C . VAL A 1 105 ? 8.222 4.422 0.185 1.00 98.88 105 VAL A C 1
ATOM 809 O O . VAL A 1 105 ? 7.445 4.005 1.045 1.00 98.88 105 VAL A O 1
ATOM 812 N N . ARG A 1 106 ? 8.747 5.650 0.253 1.00 98.56 106 ARG A N 1
ATOM 813 C CA . ARG A 1 106 ? 8.463 6.607 1.332 1.00 98.56 106 ARG A CA 1
ATOM 814 C C . ARG A 1 106 ? 6.963 6.866 1.482 1.00 98.56 106 ARG A C 1
ATOM 816 O O . ARG A 1 106 ? 6.462 6.874 2.606 1.00 98.56 106 ARG A O 1
ATOM 823 N N . THR A 1 107 ? 6.250 7.033 0.368 1.00 98.12 107 THR A N 1
ATOM 824 C CA . THR A 1 107 ? 4.787 7.205 0.345 1.00 98.12 107 THR A CA 1
ATOM 825 C C . THR A 1 107 ? 4.078 5.961 0.883 1.00 98.12 107 THR A C 1
ATOM 827 O O . THR A 1 107 ? 3.237 6.075 1.775 1.00 98.12 107 THR A O 1
ATOM 830 N N . CYS A 1 108 ? 4.480 4.763 0.446 1.00 97.94 108 CYS A N 1
ATOM 831 C CA . CYS A 1 108 ? 3.912 3.502 0.936 1.00 97.94 108 CYS A CA 1
ATOM 832 C C . CYS A 1 108 ? 4.131 3.307 2.447 1.00 97.94 108 CYS A C 1
ATOM 834 O O . CYS A 1 108 ? 3.226 2.870 3.162 1.00 97.94 108 CYS A O 1
ATOM 836 N N . VAL A 1 109 ? 5.311 3.668 2.963 1.00 97.69 109 VAL A N 1
ATOM 837 C CA . VAL A 1 109 ? 5.612 3.614 4.402 1.00 97.69 109 VAL A CA 1
ATOM 838 C C . VAL A 1 109 ? 4.782 4.636 5.180 1.00 97.69 109 VAL A C 1
ATOM 840 O O . VAL A 1 109 ? 4.247 4.298 6.237 1.00 97.69 109 VAL A O 1
ATOM 843 N N . ALA A 1 110 ? 4.623 5.859 4.669 1.00 85.44 110 ALA A N 1
ATOM 844 C CA . ALA A 1 110 ? 3.793 6.881 5.306 1.00 85.44 110 ALA A CA 1
ATOM 845 C C . ALA A 1 110 ? 2.311 6.479 5.343 1.00 85.44 110 ALA A C 1
ATOM 847 O O . ALA A 1 110 ? 1.662 6.614 6.382 1.00 85.44 110 ALA A O 1
ATOM 848 N N . PHE A 1 111 ? 1.794 5.874 4.268 1.00 87.12 111 PHE A N 1
ATOM 849 C CA . PHE A 1 111 ? 0.461 5.273 4.251 1.00 87.12 111 PHE A CA 1
ATOM 850 C C . PHE A 1 111 ? 0.331 4.154 5.286 1.00 87.12 111 PHE A C 1
ATOM 852 O O . PHE A 1 111 ? -0.654 4.079 6.027 1.00 87.12 111 PHE A O 1
ATOM 859 N N . ALA A 1 112 ? 1.322 3.274 5.382 1.00 75.88 112 ALA A N 1
ATOM 860 C CA . ALA A 1 112 ? 1.267 2.160 6.312 1.00 75.88 112 ALA A CA 1
ATOM 861 C C . ALA A 1 112 ? 1.315 2.611 7.775 1.00 75.88 112 ALA A C 1
ATOM 863 O O . ALA A 1 112 ? 0.499 2.155 8.576 1.00 75.88 112 ALA A O 1
ATOM 864 N N . ALA A 1 113 ? 2.222 3.532 8.096 1.00 79.69 113 ALA A N 1
ATOM 865 C CA . ALA A 1 113 ? 2.451 4.037 9.444 1.00 79.69 113 ALA A CA 1
ATOM 866 C C . ALA A 1 113 ? 1.509 5.186 9.849 1.00 79.69 113 ALA A C 1
ATOM 868 O O . ALA A 1 113 ? 1.493 5.556 11.021 1.00 79.69 113 ALA A O 1
ATOM 869 N N . GLN A 1 114 ? 0.751 5.748 8.897 1.00 85.69 114 GLN A N 1
ATOM 870 C CA . GLN A 1 114 ? -0.139 6.904 9.078 1.00 85.69 114 GLN A CA 1
ATOM 871 C C . GLN A 1 114 ? 0.558 8.092 9.759 1.00 85.69 114 GLN A C 1
ATOM 873 O O . GLN A 1 114 ? 0.012 8.741 10.650 1.00 85.69 114 GLN A O 1
ATOM 878 N N . LYS A 1 115 ? 1.797 8.365 9.345 1.00 87.25 115 LYS A N 1
ATOM 879 C CA . LYS A 1 115 ? 2.609 9.474 9.850 1.00 87.25 115 LYS A CA 1
ATOM 880 C C . LYS A 1 115 ? 3.624 9.916 8.808 1.00 87.25 115 LYS A C 1
ATOM 882 O O . LYS A 1 115 ? 3.966 9.156 7.905 1.00 87.25 115 LYS A O 1
ATOM 887 N N . GLU A 1 116 ? 4.152 11.119 8.993 1.00 91.44 116 GLU A N 1
ATOM 888 C CA . GLU A 1 116 ? 5.226 11.620 8.146 1.00 91.44 116 GLU A CA 1
ATOM 889 C C . GLU A 1 116 ? 6.512 10.806 8.322 1.00 91.44 116 GLU A C 1
ATOM 891 O O . GLU A 1 116 ? 6.915 10.464 9.437 1.00 91.44 116 GLU A O 1
ATOM 896 N N . ILE A 1 117 ? 7.164 10.521 7.198 1.00 91.62 117 ILE A N 1
ATOM 897 C CA . ILE A 1 117 ? 8.452 9.840 7.125 1.00 91.62 117 ILE A CA 1
ATOM 898 C C . ILE A 1 117 ? 9.478 10.843 6.611 1.00 91.62 117 ILE A C 1
ATOM 900 O O . ILE A 1 117 ? 9.218 11.560 5.639 1.00 91.62 117 ILE A O 1
ATOM 904 N N . ALA A 1 118 ? 10.639 10.907 7.264 1.00 86.81 118 ALA A N 1
ATOM 905 C CA . ALA A 1 118 ? 11.740 11.753 6.818 1.00 86.81 118 ALA A CA 1
ATOM 906 C C . ALA A 1 118 ? 12.125 11.425 5.368 1.00 86.81 118 ALA A C 1
ATOM 908 O O . ALA A 1 118 ? 11.936 10.301 4.899 1.00 86.81 118 ALA A O 1
ATOM 909 N N . TRP A 1 119 ? 12.629 12.422 4.646 1.00 91.88 119 TRP A N 1
ATOM 910 C CA . TRP A 1 119 ? 13.087 12.215 3.277 1.00 91.88 119 TRP A CA 1
ATOM 911 C C . TRP A 1 119 ? 14.267 11.235 3.241 1.00 91.88 119 TRP A C 1
ATOM 913 O O . TRP A 1 119 ? 15.157 11.292 4.094 1.00 91.88 119 TRP A O 1
ATOM 923 N N . PHE A 1 120 ? 14.276 10.356 2.242 1.00 86.81 120 PHE A N 1
ATOM 924 C CA . PHE A 1 120 ? 15.390 9.465 1.960 1.00 86.81 120 PHE A CA 1
ATOM 925 C C . PHE A 1 120 ? 15.518 9.197 0.461 1.00 86.81 120 PHE A C 1
ATOM 927 O O . PHE A 1 120 ? 14.558 9.322 -0.294 1.00 86.81 120 PHE A O 1
ATOM 934 N N . SER A 1 121 ? 16.717 8.775 0.079 1.00 88.00 121 SER A N 1
ATOM 935 C CA . SER A 1 121 ? 17.043 8.097 -1.173 1.00 88.00 121 SER A CA 1
ATOM 936 C C . SER A 1 121 ? 17.601 6.709 -0.844 1.00 88.00 121 SER A C 1
ATOM 938 O O . SER A 1 121 ? 17.876 6.409 0.320 1.00 88.00 121 SER A O 1
ATOM 940 N N . THR A 1 122 ? 17.882 5.887 -1.852 1.00 81.50 122 THR A N 1
ATOM 941 C CA . THR A 1 122 ? 18.501 4.561 -1.647 1.00 81.50 122 THR A CA 1
ATOM 942 C C . THR A 1 122 ? 19.869 4.611 -0.941 1.00 81.50 122 THR A C 1
ATOM 944 O O . THR A 1 122 ? 20.321 3.600 -0.415 1.00 81.50 122 THR A O 1
ATOM 947 N N . LEU A 1 123 ? 20.524 5.782 -0.853 1.00 76.62 123 LEU A N 1
ATOM 948 C CA . LEU A 1 123 ? 21.754 5.971 -0.068 1.00 76.62 123 LEU A CA 1
ATOM 949 C C . LEU A 1 123 ? 21.540 5.922 1.450 1.00 76.62 123 LEU A C 1
ATOM 951 O O . LEU A 1 123 ? 22.436 5.499 2.177 1.00 76.62 123 LEU A O 1
ATOM 955 N N . ASN A 1 124 ? 20.403 6.414 1.944 1.00 79.00 124 ASN A N 1
ATOM 956 C CA . ASN A 1 124 ? 20.142 6.577 3.379 1.00 79.00 124 ASN A CA 1
ATOM 957 C C . ASN A 1 124 ? 18.825 5.938 3.849 1.00 79.00 124 ASN A C 1
ATOM 959 O O . ASN A 1 124 ? 18.526 6.000 5.041 1.00 79.00 124 ASN A O 1
ATOM 963 N N . GLU A 1 125 ? 18.069 5.298 2.954 1.00 89.94 125 GLU A N 1
ATOM 964 C CA . GLU A 1 125 ? 16.785 4.640 3.225 1.00 89.94 125 GLU A CA 1
ATOM 965 C C . GLU A 1 125 ? 16.848 3.672 4.409 1.00 89.94 125 GLU A C 1
ATOM 967 O O . GLU A 1 125 ? 16.051 3.791 5.339 1.00 89.94 125 GLU A O 1
ATOM 972 N N . VAL A 1 126 ? 17.839 2.773 4.436 1.00 82.69 126 VAL A N 1
ATOM 973 C CA . VAL A 1 126 ? 18.024 1.800 5.530 1.00 82.69 126 VAL A CA 1
ATOM 974 C C . VAL A 1 126 ? 18.179 2.508 6.879 1.00 82.69 126 VAL A C 1
ATOM 976 O O . VAL A 1 126 ? 17.499 2.161 7.844 1.00 82.69 126 VAL A O 1
ATOM 979 N N . THR A 1 127 ? 19.033 3.533 6.943 1.00 81.56 127 THR A N 1
ATOM 980 C CA . THR A 1 127 ? 19.289 4.309 8.165 1.00 81.56 127 THR A CA 1
ATOM 981 C C . THR A 1 127 ? 18.040 5.056 8.629 1.00 81.56 127 THR A C 1
ATOM 983 O O . THR A 1 127 ? 17.719 5.053 9.818 1.00 81.56 127 THR A O 1
ATOM 986 N N . VAL A 1 128 ? 17.313 5.683 7.699 1.00 83.69 128 VAL A N 1
ATOM 987 C CA . VAL A 1 128 ? 16.090 6.431 8.011 1.00 83.69 128 VAL A CA 1
ATOM 988 C C . VAL A 1 128 ? 14.993 5.494 8.517 1.00 83.69 128 VAL A C 1
ATOM 990 O O . VAL A 1 128 ? 14.367 5.786 9.538 1.00 83.69 128 VAL A O 1
ATOM 993 N N . LEU A 1 129 ? 14.781 4.353 7.856 1.00 91.50 129 LEU A N 1
ATOM 994 C CA . LEU A 1 129 ? 13.741 3.400 8.240 1.00 91.50 129 LEU A CA 1
ATOM 995 C C . LEU A 1 129 ? 14.073 2.655 9.543 1.00 91.50 129 LEU A C 1
ATOM 997 O O . LEU A 1 129 ? 13.177 2.513 10.379 1.00 91.50 129 LEU A O 1
ATOM 1001 N N . ASP A 1 130 ? 15.332 2.284 9.802 1.00 86.81 130 ASP A N 1
ATOM 1002 C CA . ASP A 1 130 ? 15.745 1.742 11.110 1.00 86.81 130 ASP A CA 1
ATOM 1003 C C . ASP A 1 130 ? 15.540 2.756 12.251 1.00 86.81 130 ASP A C 1
ATOM 1005 O O . ASP A 1 130 ? 15.093 2.409 13.354 1.00 86.81 130 ASP A O 1
ATOM 1009 N N . GLY A 1 131 ? 15.798 4.039 11.979 1.00 87.19 131 GLY A N 1
ATOM 1010 C CA . GLY A 1 131 ? 15.572 5.135 12.922 1.00 87.19 131 GLY A CA 1
ATOM 1011 C C . GLY A 1 131 ? 14.120 5.237 13.403 1.00 87.19 131 GLY A C 1
ATOM 1012 O O . GLY A 1 131 ? 13.878 5.640 14.539 1.00 87.19 131 GLY A O 1
ATOM 1013 N N . THR A 1 132 ? 13.147 4.792 12.597 1.00 84.94 132 THR A N 1
ATOM 1014 C CA . THR A 1 132 ? 11.724 4.779 12.987 1.00 84.94 132 THR A CA 1
ATOM 1015 C C . THR A 1 132 ? 11.380 3.726 14.042 1.00 84.94 132 THR A C 1
ATOM 1017 O O . THR A 1 132 ? 10.302 3.795 14.635 1.00 84.94 132 THR A O 1
ATOM 1020 N N . LYS A 1 133 ? 12.254 2.725 14.228 1.00 90.88 133 LYS A N 1
ATOM 1021 C CA . LYS A 1 133 ? 12.066 1.531 15.069 1.00 90.88 133 LYS A CA 1
ATOM 1022 C C . LYS A 1 133 ? 10.881 0.632 14.701 1.00 90.88 133 LYS A C 1
ATOM 1024 O O . LYS A 1 133 ? 10.659 -0.366 15.389 1.00 90.88 133 LYS A O 1
ATOM 1029 N N . LEU A 1 134 ? 10.204 0.909 13.583 1.00 81.31 134 LEU A N 1
ATOM 1030 C CA . LEU A 1 134 ? 9.123 0.089 13.025 1.00 81.31 134 LEU A CA 1
ATOM 1031 C C . LEU A 1 134 ? 9.628 -1.136 12.250 1.00 81.31 134 LEU A C 1
ATOM 1033 O O . LEU A 1 134 ? 8.847 -2.053 11.991 1.00 81.31 134 LEU A O 1
ATOM 1037 N N . PHE A 1 135 ? 10.910 -1.155 11.886 1.00 94.50 135 PHE A N 1
ATOM 1038 C CA . PHE A 1 135 ? 11.489 -2.143 10.984 1.00 94.50 135 PHE A CA 1
ATOM 1039 C C . PHE A 1 135 ? 12.633 -2.919 11.636 1.00 94.50 135 PHE A C 1
ATOM 1041 O O . PHE A 1 135 ? 13.320 -2.401 12.518 1.00 94.50 135 PHE A O 1
ATOM 1048 N N . ASP A 1 136 ? 12.806 -4.156 11.185 1.00 89.62 136 ASP A N 1
ATOM 1049 C CA . ASP A 1 136 ? 14.012 -4.960 11.339 1.00 89.62 136 ASP A CA 1
ATOM 1050 C C . ASP A 1 136 ? 14.814 -4.906 10.035 1.00 89.62 136 ASP A C 1
ATOM 1052 O O . ASP A 1 136 ? 14.248 -4.993 8.940 1.00 89.62 136 ASP A O 1
ATOM 1056 N N . ILE A 1 137 ? 16.137 -4.792 10.154 1.00 89.50 137 ILE A N 1
ATOM 1057 C CA . ILE A 1 137 ? 17.057 -4.802 9.014 1.00 89.50 137 ILE A CA 1
ATOM 1058 C C . ILE A 1 137 ? 17.661 -6.199 8.890 1.00 89.50 137 ILE A C 1
ATOM 1060 O O . ILE A 1 137 ? 18.392 -6.649 9.772 1.00 89.50 137 ILE A O 1
ATOM 1064 N N . LEU A 1 138 ? 17.345 -6.897 7.801 1.00 86.00 138 LEU A N 1
ATOM 1065 C CA . LEU A 1 138 ? 17.779 -8.268 7.554 1.00 86.00 138 LEU A CA 1
ATOM 1066 C C . LEU A 1 138 ? 18.798 -8.300 6.411 1.00 86.00 138 LEU A C 1
ATOM 1068 O O . LEU A 1 138 ? 18.510 -7.905 5.279 1.00 86.00 138 LEU A O 1
ATOM 1072 N N . THR A 1 139 ? 19.989 -8.813 6.709 1.00 85.75 139 THR A N 1
ATOM 1073 C CA . THR A 1 139 ? 21.121 -8.870 5.768 1.00 85.75 139 THR A CA 1
ATOM 1074 C C . THR A 1 139 ? 21.578 -10.294 5.448 1.00 85.75 139 THR A C 1
ATOM 1076 O O . THR A 1 139 ? 22.341 -10.491 4.498 1.00 85.75 139 THR A O 1
ATOM 1079 N N . ASP A 1 140 ? 21.083 -11.304 6.176 1.00 82.62 140 ASP A N 1
ATOM 1080 C CA . ASP A 1 140 ? 21.429 -12.707 5.929 1.00 82.62 140 ASP A CA 1
ATOM 1081 C C . ASP A 1 140 ? 21.134 -13.116 4.480 1.00 82.62 140 ASP A C 1
ATOM 1083 O O . ASP A 1 140 ? 20.072 -12.815 3.927 1.00 82.62 140 ASP A O 1
ATOM 1087 N N . ALA A 1 141 ? 22.031 -13.920 3.902 1.00 79.25 141 ALA A N 1
ATOM 1088 C CA . ALA A 1 141 ? 21.934 -14.404 2.524 1.00 79.25 141 ALA A CA 1
ATOM 1089 C C . ALA A 1 141 ? 20.593 -15.087 2.195 1.00 79.25 141 ALA A C 1
ATOM 1091 O O . ALA A 1 141 ? 20.124 -15.002 1.063 1.00 79.25 141 ALA A O 1
ATOM 1092 N N . LYS A 1 142 ? 19.953 -15.734 3.179 1.00 87.69 142 LYS A N 1
ATOM 1093 C CA . LYS A 1 142 ? 18.643 -16.384 3.004 1.00 87.69 142 LYS A CA 1
ATOM 1094 C C . LYS A 1 142 ? 17.517 -15.402 2.653 1.00 87.69 142 LYS A C 1
ATOM 1096 O O . LYS A 1 142 ? 16.565 -15.810 2.001 1.00 87.69 142 LYS A O 1
ATOM 1101 N N . TYR A 1 143 ? 17.631 -14.140 3.074 1.00 86.56 143 TYR A N 1
ATOM 1102 C CA . TYR A 1 143 ? 16.686 -13.071 2.740 1.00 86.56 143 TYR A CA 1
ATOM 1103 C C . TYR A 1 143 ? 17.145 -12.270 1.519 1.00 86.56 143 TYR A C 1
ATOM 1105 O O . TYR A 1 143 ? 16.328 -11.843 0.715 1.00 86.56 143 TYR A O 1
ATOM 1113 N N . THR A 1 144 ? 18.453 -12.050 1.374 1.00 82.69 144 THR A N 1
ATOM 1114 C CA . THR A 1 144 ? 18.996 -11.091 0.398 1.00 82.69 144 THR A CA 1
ATOM 1115 C C . THR A 1 144 ? 19.362 -11.712 -0.950 1.00 82.69 144 THR A C 1
ATOM 1117 O O . THR A 1 144 ? 19.469 -10.996 -1.945 1.00 82.69 144 THR A O 1
ATOM 1120 N N . LYS A 1 145 ? 19.543 -13.040 -1.009 1.00 88.94 145 LYS A N 1
ATOM 1121 C CA . LYS A 1 145 ? 19.925 -13.778 -2.230 1.00 88.94 145 LYS A CA 1
ATOM 1122 C C . LYS A 1 145 ? 18.855 -14.739 -2.750 1.00 88.94 145 LYS A C 1
ATOM 1124 O O . LYS A 1 145 ? 19.058 -15.348 -3.796 1.00 88.94 145 LYS A O 1
ATOM 1129 N N . SER A 1 146 ? 17.740 -14.890 -2.039 1.00 91.62 146 SER A N 1
ATOM 1130 C CA . SER A 1 146 ? 16.603 -15.718 -2.451 1.00 91.62 146 SER A CA 1
ATOM 1131 C C . SER A 1 146 ? 15.294 -15.034 -2.081 1.00 91.62 146 SER A C 1
ATOM 1133 O O . SER A 1 146 ? 15.196 -14.398 -1.032 1.00 91.62 146 SER A O 1
ATOM 1135 N N . SER A 1 147 ? 14.272 -15.222 -2.913 1.00 93.12 147 SER A N 1
ATOM 1136 C CA . SER A 1 147 ? 12.913 -14.792 -2.606 1.00 93.12 147 SER A CA 1
ATOM 1137 C C . SER A 1 147 ? 12.197 -15.698 -1.605 1.00 93.12 147 SER A C 1
ATOM 1139 O O . SER A 1 147 ? 11.161 -15.302 -1.083 1.00 93.12 147 SER A O 1
ATOM 1141 N N . ASP A 1 148 ? 12.732 -16.882 -1.286 1.00 91.44 148 ASP A N 1
ATOM 1142 C CA . ASP A 1 148 ? 12.044 -17.897 -0.478 1.00 91.44 148 ASP A CA 1
ATOM 1143 C C . ASP A 1 148 ? 11.633 -17.404 0.915 1.00 91.44 148 ASP A C 1
ATOM 1145 O O . ASP A 1 148 ? 10.583 -17.801 1.413 1.00 91.44 148 ASP A O 1
ATOM 1149 N N . TYR A 1 149 ? 12.430 -16.542 1.548 1.00 91.44 149 TYR A N 1
ATOM 1150 C CA . TYR A 1 149 ? 12.168 -16.038 2.903 1.00 91.44 149 TYR A CA 1
ATOM 1151 C C . TYR A 1 149 ? 11.602 -14.618 2.932 1.00 91.44 149 TYR A C 1
ATOM 1153 O O . TYR A 1 149 ? 11.434 -14.051 4.019 1.00 91.44 149 TYR A O 1
ATOM 1161 N N . LEU A 1 150 ? 11.333 -14.032 1.765 1.00 94.56 150 LEU A N 1
ATOM 1162 C CA . LEU A 1 150 ? 10.705 -12.722 1.679 1.00 94.56 150 LEU A CA 1
ATOM 1163 C C . LEU A 1 150 ? 9.240 -12.815 2.088 1.00 94.56 150 LEU A C 1
ATOM 1165 O O . LEU A 1 150 ? 8.576 -13.831 1.879 1.00 94.56 150 LEU A O 1
ATOM 1169 N N . LEU A 1 151 ? 8.740 -11.747 2.690 1.00 93.81 151 LEU A N 1
ATOM 1170 C CA . LEU A 1 151 ? 7.345 -11.603 3.062 1.00 93.81 151 LEU A CA 1
ATOM 1171 C C . LEU A 1 151 ? 6.737 -10.451 2.276 1.00 93.81 151 LEU A C 1
ATOM 1173 O O . LEU A 1 151 ? 7.389 -9.439 2.024 1.00 93.81 151 LEU A O 1
ATOM 1177 N N . ARG A 1 152 ? 5.459 -10.591 1.931 1.00 94.56 152 ARG A N 1
ATOM 1178 C CA . ARG A 1 152 ? 4.673 -9.514 1.336 1.00 94.56 152 ARG A CA 1
ATOM 1179 C C . ARG A 1 152 ? 4.763 -8.270 2.218 1.00 94.56 152 ARG A C 1
ATOM 1181 O O . ARG A 1 152 ? 4.496 -8.354 3.418 1.00 94.56 152 ARG A O 1
ATOM 1188 N N . GLY A 1 153 ? 5.150 -7.163 1.589 1.00 94.50 153 GLY A N 1
ATOM 1189 C CA . GLY A 1 153 ? 5.396 -5.835 2.138 1.00 94.50 153 GLY A CA 1
ATOM 1190 C C . GLY A 1 153 ? 6.790 -5.613 2.725 1.00 94.50 153 GLY A C 1
ATOM 1191 O O . GLY A 1 153 ? 7.034 -4.555 3.301 1.00 94.50 153 GLY A O 1
ATOM 1192 N N . ASP A 1 154 ? 7.700 -6.584 2.608 1.00 98.50 154 ASP A N 1
ATOM 1193 C CA . ASP A 1 154 ? 9.124 -6.308 2.794 1.00 98.50 154 ASP A CA 1
ATOM 1194 C C . ASP A 1 154 ? 9.587 -5.267 1.772 1.00 98.50 154 ASP A C 1
ATOM 1196 O O . ASP A 1 154 ? 9.181 -5.298 0.609 1.00 98.50 154 ASP A O 1
ATOM 1200 N N . ILE A 1 155 ? 10.470 -4.374 2.199 1.00 98.81 155 ILE A N 1
ATOM 1201 C CA . ILE A 1 155 ? 11.152 -3.430 1.317 1.00 98.81 155 ILE A CA 1
ATOM 1202 C C . ILE A 1 155 ? 12.542 -3.996 1.021 1.00 98.81 155 ILE A C 1
ATOM 1204 O O . ILE A 1 155 ? 13.239 -4.444 1.932 1.00 98.81 155 ILE A O 1
ATOM 1208 N N . LEU A 1 156 ? 12.950 -3.993 -0.243 1.00 98.50 156 LEU A N 1
ATOM 1209 C CA . LEU A 1 156 ? 14.293 -4.374 -0.670 1.00 98.50 156 LEU A CA 1
ATOM 1210 C C . LEU A 1 156 ? 15.003 -3.122 -1.171 1.00 98.50 156 LEU A C 1
ATOM 1212 O O . LEU A 1 156 ? 14.636 -2.595 -2.215 1.00 98.50 156 LEU A O 1
ATOM 1216 N N . CYS A 1 157 ? 16.028 -2.676 -0.453 1.00 96.56 157 CYS A N 1
ATOM 1217 C CA . CYS A 1 157 ? 16.868 -1.548 -0.855 1.00 96.56 157 CYS A CA 1
ATOM 1218 C C . CYS A 1 157 ? 18.234 -2.069 -1.303 1.00 96.56 157 CYS A C 1
ATOM 1220 O O . CYS A 1 157 ? 18.785 -2.983 -0.682 1.00 96.56 157 CYS A O 1
ATOM 1222 N N . THR A 1 158 ? 18.803 -1.522 -2.376 1.00 82.38 158 THR A N 1
ATOM 1223 C CA . THR A 1 158 ? 20.150 -1.909 -2.810 1.00 82.38 158 THR A CA 1
ATOM 1224 C C . THR A 1 158 ? 21.209 -1.541 -1.767 1.00 82.38 158 THR A C 1
ATOM 1226 O O . THR A 1 158 ? 21.089 -0.528 -1.083 1.00 82.38 158 THR A O 1
ATOM 1229 N N . CYS A 1 159 ? 22.288 -2.328 -1.656 1.00 75.62 159 CYS A N 1
ATOM 1230 C CA . CYS A 1 159 ? 23.367 -2.057 -0.685 1.00 75.62 159 CYS A CA 1
ATOM 1231 C C . CYS A 1 159 ? 24.174 -0.777 -0.989 1.00 75.62 159 CYS A C 1
ATOM 1233 O O . CYS A 1 159 ? 24.969 -0.325 -0.170 1.00 75.62 159 CYS A O 1
ATOM 1235 N N . THR A 1 160 ? 24.017 -0.231 -2.194 1.00 75.62 160 THR A N 1
ATOM 1236 C CA . THR A 1 160 ? 24.598 1.032 -2.674 1.00 75.62 160 THR A CA 1
ATOM 1237 C C . THR A 1 160 ? 23.511 1.802 -3.422 1.00 75.62 160 THR A C 1
ATOM 1239 O O . THR A 1 160 ? 22.480 1.211 -3.741 1.00 75.62 160 THR A O 1
ATOM 1242 N N . GLN A 1 161 ? 23.715 3.090 -3.719 1.00 78.44 161 GLN A N 1
ATOM 1243 C CA . GLN A 1 161 ? 22.730 3.887 -4.461 1.00 78.44 161 GLN A CA 1
ATOM 1244 C C . GLN A 1 161 ? 22.310 3.186 -5.755 1.00 78.44 161 GLN A C 1
ATOM 1246 O O . GLN A 1 161 ? 23.158 2.841 -6.580 1.00 78.44 161 GLN A O 1
ATOM 1251 N N . GLY A 1 162 ? 21.012 2.965 -5.923 1.00 84.94 162 GLY A N 1
ATOM 1252 C CA . GLY A 1 162 ? 20.513 2.176 -7.041 1.00 84.94 162 GLY A CA 1
ATOM 1253 C C . GLY A 1 162 ? 18.999 2.128 -7.078 1.00 84.94 162 GLY A C 1
ATOM 1254 O O . GLY A 1 162 ? 18.378 2.952 -7.741 1.00 84.94 162 GLY A O 1
ATOM 1255 N N . HIS A 1 163 ? 18.412 1.164 -6.373 1.00 93.75 163 HIS A N 1
ATOM 1256 C CA . HIS A 1 163 ? 16.992 0.856 -6.493 1.00 93.75 163 HIS A CA 1
ATOM 1257 C C . HIS A 1 163 ? 16.376 0.420 -5.168 1.00 93.75 163 HIS A C 1
ATOM 1259 O O . HIS A 1 163 ? 17.046 -0.168 -4.318 1.00 93.75 163 HIS A O 1
ATOM 1265 N N . THR A 1 164 ? 15.083 0.681 -5.011 1.00 98.12 164 THR A N 1
ATOM 1266 C CA . THR A 1 164 ? 14.285 0.128 -3.916 1.00 98.12 164 THR A CA 1
ATOM 1267 C C . THR A 1 164 ? 12.948 -0.372 -4.445 1.00 98.12 164 THR A C 1
ATOM 1269 O O . THR A 1 164 ? 12.362 0.221 -5.356 1.00 98.12 164 THR A O 1
ATOM 1272 N N . VAL A 1 165 ? 12.489 -1.503 -3.913 1.00 98.75 165 VAL A N 1
ATOM 1273 C CA . VAL A 1 165 ? 11.252 -2.170 -4.334 1.00 98.75 165 VAL A CA 1
ATOM 1274 C C . VAL A 1 165 ? 10.476 -2.693 -3.130 1.00 98.75 165 VAL A C 1
ATOM 1276 O O . VAL A 1 165 ? 11.050 -2.952 -2.073 1.00 98.75 165 VAL A O 1
ATOM 1279 N N . VAL A 1 166 ? 9.172 -2.914 -3.297 1.00 98.69 166 VAL A N 1
ATOM 1280 C CA . VAL A 1 166 ? 8.328 -3.569 -2.284 1.00 98.69 166 VAL A CA 1
ATOM 1281 C C . VAL A 1 166 ? 7.936 -4.957 -2.763 1.00 98.69 166 VAL A C 1
ATOM 1283 O O . VAL A 1 166 ? 7.432 -5.119 -3.870 1.00 98.69 166 VAL A O 1
ATOM 1286 N N . VAL A 1 167 ? 8.121 -5.958 -1.910 1.00 98.06 167 VAL A N 1
ATOM 1287 C CA . VAL A 1 167 ? 7.701 -7.343 -2.140 1.00 98.06 167 VAL A CA 1
ATOM 1288 C C . VAL A 1 167 ? 6.181 -7.450 -2.068 1.00 98.06 167 VAL A C 1
ATOM 1290 O O . VAL A 1 167 ? 5.569 -6.997 -1.106 1.00 98.06 167 VAL A O 1
ATOM 1293 N N . LEU A 1 168 ? 5.554 -8.089 -3.053 1.00 90.88 168 LEU A N 1
ATOM 1294 C CA . LEU A 1 168 ? 4.095 -8.198 -3.150 1.00 90.88 168 LEU A CA 1
ATOM 1295 C C . LEU A 1 168 ? 3.568 -9.606 -2.868 1.00 90.88 168 LEU A C 1
ATOM 1297 O O . LEU A 1 168 ? 2.368 -9.780 -2.688 1.00 90.88 168 LEU A O 1
ATOM 1301 N N . ASP A 1 169 ? 4.429 -10.611 -2.745 1.00 88.69 169 ASP A N 1
ATOM 1302 C CA . ASP A 1 169 ? 4.004 -11.969 -2.402 1.00 88.69 169 ASP A CA 1
ATOM 1303 C C . ASP A 1 169 ? 4.949 -12.599 -1.377 1.00 88.69 169 ASP A C 1
ATOM 1305 O O . ASP A 1 169 ? 6.135 -12.279 -1.315 1.00 88.69 169 ASP A O 1
ATOM 1309 N N . ASN A 1 170 ? 4.434 -13.531 -0.575 1.00 85.69 170 ASN A N 1
ATOM 1310 C CA . ASN A 1 170 ? 5.282 -14.306 0.325 1.00 85.69 170 ASN A CA 1
ATOM 1311 C C . ASN A 1 170 ? 6.124 -15.315 -0.464 1.00 85.69 170 ASN A C 1
ATOM 1313 O O . ASN A 1 170 ? 5.616 -16.059 -1.310 1.00 85.69 170 ASN A O 1
ATOM 1317 N N . GLY A 1 171 ? 7.400 -15.394 -0.109 1.00 85.94 171 GLY A N 1
ATOM 1318 C CA . GLY A 1 171 ? 8.294 -16.468 -0.501 1.00 85.94 171 GLY A CA 1
ATOM 1319 C C . GLY A 1 171 ? 7.872 -17.818 0.067 1.00 85.94 171 GLY A C 1
ATOM 1320 O O . GLY A 1 171 ? 7.104 -17.903 1.028 1.00 85.94 171 GLY A O 1
ATOM 1321 N N . LYS A 1 172 ? 8.407 -18.896 -0.511 1.00 87.19 172 LYS A N 1
ATOM 1322 C CA . LYS A 1 172 ? 8.081 -20.282 -0.143 1.00 87.19 172 LYS A CA 1
ATOM 1323 C C . LYS A 1 172 ? 8.185 -20.574 1.362 1.00 87.19 172 LYS A C 1
ATOM 1325 O O . LYS A 1 172 ? 7.325 -21.253 1.903 1.00 87.19 172 LYS A O 1
ATOM 1330 N N . ALA A 1 173 ? 9.222 -20.091 2.040 1.00 73.94 173 ALA A N 1
ATOM 1331 C CA . ALA A 1 173 ? 9.426 -20.287 3.477 1.00 73.94 173 ALA A CA 1
ATOM 1332 C C . ALA A 1 173 ? 8.570 -19.345 4.345 1.00 73.94 173 ALA A C 1
ATOM 1334 O O . ALA A 1 173 ? 8.342 -19.630 5.518 1.00 73.94 173 ALA A O 1
ATOM 1335 N N . GLY A 1 174 ? 8.080 -18.242 3.772 1.00 57.88 174 GLY A N 1
ATOM 1336 C CA . GLY A 1 174 ? 7.069 -17.370 4.376 1.00 57.88 174 GLY A CA 1
ATOM 1337 C C . GLY A 1 174 ? 5.638 -17.903 4.249 1.00 57.88 174 GLY A C 1
ATOM 1338 O O . GLY A 1 174 ? 4.736 -17.403 4.919 1.00 57.88 174 GLY A O 1
ATOM 1339 N N . GLN A 1 175 ? 5.422 -18.929 3.419 1.00 54.62 175 GLN A N 1
ATOM 1340 C CA . G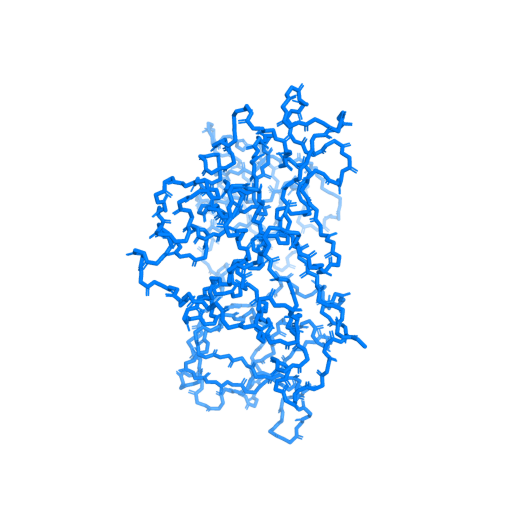LN A 1 175 ? 4.176 -19.688 3.369 1.00 54.62 175 GLN A CA 1
ATOM 1341 C C . GLN A 1 175 ? 4.123 -20.633 4.581 1.00 54.62 175 GLN A C 1
ATOM 1343 O O . GLN A 1 175 ? 4.476 -21.808 4.496 1.00 54.62 175 GLN A O 1
ATOM 1348 N N . THR A 1 176 ? 3.668 -20.144 5.738 1.00 36.38 176 THR A N 1
ATOM 1349 C CA . THR A 1 176 ? 3.061 -21.046 6.732 1.00 36.38 176 THR A CA 1
ATOM 1350 C C . THR A 1 176 ? 1.936 -21.816 6.037 1.00 36.38 176 THR A C 1
ATOM 1352 O O . THR A 1 176 ? 1.273 -21.236 5.183 1.00 36.38 176 THR A O 1
ATOM 1355 N N . THR A 1 177 ? 1.763 -23.106 6.359 1.00 29.08 177 THR A N 1
ATOM 1356 C CA . THR A 1 177 ? 0.932 -24.158 5.711 1.00 29.08 177 THR A CA 1
ATOM 1357 C C . THR A 1 177 ? -0.571 -23.860 5.577 1.00 29.08 177 THR A C 1
ATOM 1359 O O . THR A 1 177 ? -1.442 -24.676 5.872 1.00 29.08 177 THR A O 1
ATOM 1362 N N . THR A 1 178 ? -0.892 -22.691 5.055 1.00 26.19 178 THR A N 1
ATOM 1363 C CA . THR A 1 178 ? -2.176 -22.336 4.487 1.00 26.19 178 THR A CA 1
ATOM 1364 C C . THR A 1 178 ? -2.014 -22.533 2.983 1.00 26.19 178 THR A C 1
ATOM 1366 O O . THR A 1 178 ? -1.023 -22.052 2.427 1.00 26.19 178 THR A O 1
ATOM 1369 N N . PRO A 1 179 ? -2.914 -23.272 2.313 1.00 27.91 179 PRO A N 1
ATOM 1370 C CA . PRO A 1 179 ? -2.832 -23.470 0.877 1.00 27.91 179 PRO A CA 1
ATOM 1371 C C . PRO A 1 179 ? -2.641 -22.136 0.167 1.00 27.91 179 PRO A C 1
ATOM 1373 O O . PRO A 1 179 ? -3.288 -21.143 0.501 1.00 27.91 179 PRO A O 1
ATOM 1376 N N . SER A 1 180 ? -1.741 -22.156 -0.809 1.00 25.80 180 SER A N 1
ATOM 1377 C CA . SER A 1 180 ? -1.521 -21.110 -1.796 1.00 25.80 180 SER A CA 1
ATOM 1378 C C . SER A 1 180 ? -2.834 -20.435 -2.190 1.00 25.80 180 SER A C 1
ATOM 1380 O O . SER A 1 180 ? -3.698 -21.082 -2.785 1.00 25.80 180 SER A O 1
ATOM 1382 N N . SER A 1 181 ? -2.968 -19.136 -1.919 1.00 30.19 181 SER A N 1
ATOM 1383 C CA . SER A 1 181 ? -4.005 -18.313 -2.537 1.00 30.19 181 SER A CA 1
ATOM 1384 C C . SER A 1 181 ? -3.626 -18.042 -3.994 1.00 30.19 181 SER A C 1
ATOM 1386 O O . SER A 1 181 ? -3.220 -16.943 -4.366 1.00 30.19 181 SER A O 1
ATOM 1388 N N . GLN A 1 182 ? -3.767 -19.055 -4.846 1.00 29.47 182 GLN A N 1
ATOM 1389 C CA . GLN A 1 182 ? -4.317 -18.754 -6.160 1.00 29.47 182 GLN A CA 1
ATOM 1390 C C . GLN A 1 182 ? -5.774 -18.344 -5.910 1.00 29.47 182 GLN A C 1
ATOM 1392 O O . GLN A 1 182 ? -6.489 -19.060 -5.215 1.00 29.47 182 GLN A O 1
ATOM 1397 N N . ASN A 1 183 ? -6.157 -17.163 -6.399 1.00 32.84 183 ASN A N 1
ATOM 1398 C CA . ASN A 1 183 ? -7.406 -16.423 -6.132 1.00 32.84 183 ASN A CA 1
ATOM 1399 C C . ASN A 1 183 ? -7.364 -15.378 -5.000 1.00 32.84 183 ASN A C 1
ATOM 1401 O O . ASN A 1 183 ? -8.287 -15.286 -4.197 1.00 32.84 183 ASN A O 1
ATOM 1405 N N . ALA A 1 184 ? -6.353 -14.503 -4.995 1.00 34.66 184 ALA A N 1
ATOM 1406 C CA . ALA A 1 184 ? -6.485 -13.165 -4.394 1.00 34.66 184 ALA A CA 1
ATOM 1407 C C . ALA A 1 184 ? -6.876 -12.077 -5.424 1.00 34.66 184 ALA A C 1
ATOM 1409 O O . ALA A 1 184 ? -6.759 -10.889 -5.153 1.00 34.66 184 ALA A O 1
ATOM 1410 N N . ALA A 1 185 ? -7.367 -12.474 -6.602 1.00 34.28 185 ALA A N 1
ATOM 1411 C CA . ALA A 1 185 ? -7.879 -11.566 -7.627 1.00 34.28 185 ALA A CA 1
ATOM 1412 C C . ALA A 1 185 ? -9.088 -12.182 -8.348 1.00 34.28 185 ALA A C 1
ATOM 1414 O O . ALA A 1 185 ? -9.027 -12.472 -9.534 1.00 34.28 185 ALA A O 1
ATOM 1415 N N . GLN A 1 186 ? -10.162 -12.443 -7.601 1.00 38.78 186 GLN A N 1
ATOM 1416 C CA . GLN A 1 186 ? -11.554 -12.449 -8.081 1.00 38.78 186 GLN A CA 1
ATOM 1417 C C . GLN A 1 186 ? -12.469 -12.652 -6.869 1.00 38.78 186 GLN A C 1
ATOM 1419 O O . GLN A 1 186 ? -13.082 -13.695 -6.673 1.00 38.78 186 GLN A O 1
ATOM 1424 N N . GLY A 1 187 ? -12.507 -11.648 -5.994 1.00 38.16 187 GLY A N 1
ATOM 1425 C CA . GLY A 1 187 ? -13.520 -11.598 -4.952 1.00 38.16 187 GLY A CA 1
ATOM 1426 C C . GLY A 1 187 ? -14.844 -11.128 -5.524 1.00 38.16 187 GLY A C 1
ATOM 1427 O O . GLY A 1 187 ? -14.860 -10.177 -6.302 1.00 38.16 187 GLY A O 1
ATOM 1428 N N . ASN A 1 188 ? -15.949 -11.761 -5.133 1.00 51.09 188 ASN A N 1
ATOM 1429 C CA . ASN A 1 188 ? -17.297 -11.276 -5.409 1.00 51.09 188 ASN A CA 1
ATOM 1430 C C . ASN A 1 188 ? -17.501 -9.877 -4.786 1.00 51.09 188 ASN A C 1
ATOM 1432 O O . ASN A 1 188 ? -17.988 -9.739 -3.665 1.00 51.09 188 ASN A O 1
ATOM 1436 N N . THR A 1 189 ? -17.134 -8.823 -5.514 1.00 53.28 189 THR A N 1
ATOM 1437 C CA . THR A 1 189 ? -17.341 -7.425 -5.111 1.00 53.28 189 THR A CA 1
ATOM 1438 C C . THR A 1 189 ? -18.793 -6.982 -5.265 1.00 53.28 189 THR A C 1
ATOM 1440 O O . THR A 1 189 ? -19.139 -5.875 -4.859 1.00 53.28 189 THR A O 1
ATOM 1443 N N . ALA A 1 190 ? -19.684 -7.838 -5.787 1.00 62.16 190 ALA A N 1
ATOM 1444 C CA . ALA A 1 190 ? -21.081 -7.482 -6.030 1.00 62.16 190 ALA A CA 1
ATOM 1445 C C . ALA A 1 190 ? -21.857 -7.144 -4.745 1.00 62.16 190 ALA A C 1
ATOM 1447 O O . ALA A 1 190 ? -22.974 -6.626 -4.830 1.00 62.16 190 ALA A O 1
ATOM 1448 N N . LEU A 1 191 ? -21.306 -7.447 -3.565 1.00 61.81 191 LEU A N 1
ATOM 1449 C CA . LEU A 1 191 ? -21.901 -7.138 -2.264 1.00 61.81 191 LEU A CA 1
ATOM 1450 C C . LEU A 1 191 ? -21.226 -5.970 -1.527 1.00 61.81 191 LEU A C 1
ATOM 1452 O O . LEU A 1 191 ? -21.782 -5.513 -0.532 1.00 61.81 191 LEU A O 1
ATOM 1456 N N . CYS A 1 192 ? -20.089 -5.461 -2.013 1.00 66.50 192 CYS A N 1
ATOM 1457 C CA . CYS A 1 192 ? -19.418 -4.305 -1.417 1.00 66.50 192 CYS A CA 1
ATOM 1458 C C . CYS A 1 192 ? -20.344 -3.078 -1.405 1.00 66.50 192 CYS A C 1
ATOM 1460 O O . CYS A 1 192 ? -21.036 -2.797 -2.386 1.00 66.50 192 CYS A O 1
ATOM 1462 N N . GLY A 1 193 ? -20.363 -2.342 -0.295 1.00 61.34 193 GLY A N 1
ATOM 1463 C CA . GLY A 1 193 ? -21.178 -1.137 -0.107 1.00 61.34 193 GLY A CA 1
ATOM 1464 C C . GLY A 1 193 ? -22.667 -1.383 0.177 1.00 61.34 193 GLY A C 1
ATOM 1465 O O . GLY A 1 193 ? -23.404 -0.422 0.431 1.00 61.34 193 GLY A O 1
ATOM 1466 N N . LYS A 1 194 ? -23.131 -2.641 0.152 1.00 74.88 194 LYS A N 1
ATOM 1467 C CA . LYS A 1 194 ? -24.526 -3.032 0.439 1.00 74.88 194 LYS A CA 1
ATOM 1468 C C . LYS A 1 194 ? -24.765 -3.379 1.912 1.00 74.88 194 LYS A C 1
ATOM 1470 O O . LYS A 1 194 ? -25.875 -3.762 2.274 1.00 74.88 194 LYS A O 1
ATOM 1475 N N . GLY A 1 195 ? -23.735 -3.278 2.744 1.00 74.94 195 GLY A N 1
ATOM 1476 C CA . GLY A 1 195 ? -23.756 -3.641 4.147 1.00 74.94 195 GLY A CA 1
ATOM 1477 C C . GLY A 1 195 ? -24.604 -2.726 5.024 1.00 74.94 195 GLY A C 1
ATOM 1478 O O . GLY A 1 195 ? -24.773 -1.529 4.774 1.00 74.94 195 GLY A O 1
ATOM 1479 N N . ILE A 1 196 ? -25.106 -3.325 6.097 1.00 77.44 196 ILE A N 1
ATOM 1480 C CA . ILE A 1 196 ? -25.877 -2.695 7.169 1.00 77.44 196 ILE A CA 1
ATOM 1481 C C . ILE A 1 196 ? -24.986 -2.092 8.259 1.00 77.44 196 ILE A C 1
ATOM 1483 O O . ILE A 1 196 ? -25.495 -1.442 9.167 1.00 77.44 196 ILE A O 1
ATOM 1487 N N . GLY A 1 197 ? -23.668 -2.290 8.190 1.00 76.31 197 GLY A N 1
ATOM 1488 C CA . GLY A 1 197 ? -22.714 -1.747 9.149 1.00 76.31 197 GLY A CA 1
ATOM 1489 C C . GLY A 1 197 ? -21.325 -2.347 9.020 1.00 76.31 197 GLY A C 1
ATOM 1490 O O . GLY A 1 197 ? -21.038 -3.111 8.101 1.00 76.31 197 GLY A O 1
ATOM 1491 N N . THR A 1 198 ? -20.470 -2.007 9.974 1.00 77.88 198 THR A N 1
ATOM 1492 C CA . THR A 1 198 ? -19.083 -2.462 10.050 1.00 77.88 198 THR A CA 1
ATOM 1493 C C . THR A 1 198 ? -18.877 -3.215 11.354 1.00 77.88 198 THR A C 1
ATOM 1495 O O . THR A 1 198 ? -19.276 -2.744 12.416 1.00 77.88 198 THR A O 1
ATOM 1498 N N . ALA A 1 199 ? -18.231 -4.375 11.300 1.00 83.50 199 ALA A N 1
ATOM 1499 C CA . ALA A 1 199 ? -17.799 -5.109 12.483 1.00 83.50 199 ALA A CA 1
ATOM 1500 C C . ALA A 1 199 ? -16.275 -5.120 12.563 1.00 83.50 199 ALA A C 1
ATOM 1502 O O . ALA A 1 199 ? -15.608 -5.475 11.599 1.00 83.50 199 ALA A O 1
ATOM 1503 N N . VAL A 1 200 ? -15.723 -4.768 13.721 1.00 80.25 200 VAL A N 1
ATOM 1504 C CA . VAL A 1 200 ? -14.281 -4.817 13.993 1.00 80.25 200 VAL A CA 1
ATOM 1505 C C . VAL A 1 200 ? -14.002 -5.973 14.940 1.00 80.25 200 VAL A C 1
ATOM 1507 O O . VAL A 1 200 ? -14.556 -6.010 16.036 1.00 80.25 200 VAL A O 1
ATOM 1510 N N . SER A 1 201 ? -13.177 -6.933 14.535 1.00 81.38 201 SER A N 1
ATOM 1511 C CA . SER A 1 201 ? -12.834 -8.095 15.365 1.00 81.38 201 SER A CA 1
ATOM 1512 C C . SER A 1 201 ? -12.095 -7.684 16.648 1.00 81.38 201 SER A C 1
ATOM 1514 O O . SER A 1 201 ? -11.219 -6.821 16.642 1.00 81.38 201 SER A O 1
ATOM 1516 N N . LYS A 1 202 ? -12.414 -8.323 17.774 1.00 79.56 202 LYS A N 1
ATOM 1517 C CA . LYS A 1 202 ? -11.736 -8.136 19.074 1.00 79.56 202 LYS A CA 1
ATOM 1518 C C . LYS A 1 202 ? -10.659 -9.186 19.349 1.00 79.56 202 LYS A C 1
ATOM 1520 O O . LYS A 1 202 ? -9.853 -9.021 20.257 1.00 79.56 202 LYS A O 1
ATOM 1525 N N . GLN A 1 203 ? -10.656 -10.257 18.563 1.00 76.25 203 GLN A N 1
ATOM 1526 C CA . GLN A 1 203 ? -9.700 -11.359 18.610 1.00 76.25 203 GLN A CA 1
ATOM 1527 C C . GLN A 1 203 ? -9.607 -12.034 17.232 1.00 76.25 203 GLN A C 1
ATOM 1529 O O . GLN A 1 203 ? -10.366 -11.682 16.328 1.00 76.25 203 GLN A O 1
ATOM 1534 N N . GLY A 1 204 ? -8.692 -12.992 17.060 1.00 73.62 204 GLY A N 1
ATOM 1535 C CA . GLY A 1 204 ? -8.546 -13.746 15.813 1.00 73.62 204 GLY A CA 1
ATOM 1536 C C . GLY A 1 204 ? -9.750 -14.651 15.533 1.00 73.62 204 GLY A C 1
ATOM 1537 O O . GLY A 1 204 ? -9.988 -15.594 16.281 1.00 73.62 204 GLY A O 1
ATOM 1538 N N . MET A 1 205 ? -10.504 -14.393 14.462 1.00 78.38 205 MET A N 1
ATOM 1539 C CA . MET A 1 205 ? -11.804 -15.014 14.180 1.00 78.38 205 MET A CA 1
ATOM 1540 C C . MET A 1 205 ? -11.832 -15.817 12.889 1.00 78.38 205 MET A C 1
ATOM 1542 O O . MET A 1 205 ? -11.376 -15.359 11.848 1.00 78.38 205 MET A O 1
ATOM 1546 N N . CYS A 1 206 ? -12.428 -17.008 12.932 1.00 83.00 206 CYS A N 1
ATOM 1547 C CA . CYS A 1 206 ? -12.621 -17.820 11.734 1.00 83.00 206 CYS A CA 1
ATOM 1548 C C . CYS A 1 206 ? -13.787 -17.287 10.894 1.00 83.00 206 CYS A C 1
ATOM 1550 O O . CYS A 1 206 ? -14.903 -17.151 11.396 1.00 83.00 206 CYS A O 1
ATOM 1552 N N . ILE A 1 207 ? -13.531 -17.076 9.606 1.00 86.25 207 ILE A N 1
ATOM 1553 C CA . ILE A 1 207 ? -14.553 -16.854 8.584 1.00 86.25 207 ILE A CA 1
ATOM 1554 C C . ILE A 1 207 ? -14.890 -18.195 7.954 1.00 86.25 207 ILE A C 1
ATOM 1556 O O . ILE A 1 207 ? -13.992 -18.979 7.638 1.00 86.25 207 ILE A O 1
ATOM 1560 N N . ARG A 1 208 ? -16.180 -18.469 7.780 1.00 88.69 208 ARG A N 1
ATOM 1561 C CA . ARG A 1 208 ? -16.697 -19.733 7.247 1.00 88.69 208 ARG A CA 1
ATOM 1562 C C . ARG A 1 208 ? -17.616 -19.504 6.055 1.00 88.69 208 ARG A C 1
ATOM 1564 O O . ARG A 1 208 ? -18.098 -18.394 5.852 1.00 88.69 208 ARG A O 1
ATOM 1571 N N . ASN A 1 209 ? -17.872 -20.555 5.282 1.00 87.00 209 ASN A N 1
ATOM 1572 C CA . ASN A 1 209 ? -18.805 -20.522 4.149 1.00 87.00 209 ASN A CA 1
ATOM 1573 C C . ASN A 1 209 ? -20.272 -20.786 4.539 1.00 87.00 209 ASN A C 1
ATOM 1575 O O . ASN A 1 209 ? -21.121 -20.935 3.668 1.00 87.00 209 ASN A O 1
ATOM 1579 N N . GLY A 1 210 ? -20.572 -20.843 5.838 1.00 87.50 210 GLY A N 1
ATOM 1580 C CA . GLY A 1 210 ? -21.921 -20.983 6.374 1.00 87.50 210 GLY A CA 1
ATOM 1581 C C . GLY A 1 210 ? -21.986 -20.535 7.833 1.00 87.50 210 GLY A C 1
ATOM 1582 O O . GLY A 1 210 ? -20.964 -20.489 8.520 1.00 87.50 210 GLY A O 1
ATOM 1583 N N . ALA A 1 211 ? -23.191 -20.210 8.303 1.00 86.25 211 ALA A N 1
ATOM 1584 C CA . ALA A 1 211 ? -23.474 -19.772 9.674 1.00 86.25 211 ALA A CA 1
ATOM 1585 C C . ALA A 1 211 ? -23.493 -20.944 10.683 1.00 86.25 211 ALA A C 1
ATOM 1587 O O . ALA A 1 211 ? -24.449 -21.114 11.440 1.00 86.25 211 ALA A O 1
ATOM 1588 N N . ASP A 1 212 ? -22.445 -21.768 10.673 1.00 84.19 212 ASP A N 1
ATOM 1589 C CA . ASP A 1 212 ? -22.287 -22.952 11.521 1.00 84.19 212 ASP A CA 1
ATOM 1590 C C . ASP A 1 212 ? -20.805 -23.131 11.903 1.00 84.19 212 ASP A C 1
ATOM 1592 O O . ASP A 1 212 ? -19.909 -22.925 11.084 1.00 84.19 212 ASP A O 1
ATOM 1596 N N . ILE A 1 213 ? -20.515 -23.523 13.148 1.00 81.19 213 ILE A N 1
ATOM 1597 C CA . ILE A 1 213 ? -19.140 -23.740 13.629 1.00 81.19 213 ILE A CA 1
ATOM 1598 C C . ILE A 1 213 ? -18.453 -24.932 12.948 1.00 81.19 213 ILE A C 1
ATOM 1600 O O . ILE A 1 213 ? -17.225 -25.017 12.955 1.00 81.19 213 ILE A O 1
ATOM 1604 N N . THR A 1 214 ? -19.233 -25.831 12.355 1.00 86.06 214 THR A N 1
ATOM 1605 C CA . THR A 1 214 ? -18.771 -26.988 11.586 1.00 86.06 214 THR A CA 1
ATOM 1606 C C . THR A 1 214 ? -18.580 -26.667 10.098 1.00 86.06 214 THR A C 1
ATOM 1608 O O . THR A 1 214 ? -17.901 -27.420 9.402 1.00 86.06 214 THR A O 1
ATOM 1611 N N . ALA A 1 215 ? -19.097 -25.529 9.607 1.00 81.38 215 ALA A N 1
ATOM 1612 C CA . ALA A 1 215 ? -18.957 -25.111 8.210 1.00 81.38 215 ALA A CA 1
ATOM 1613 C C . ALA A 1 215 ? -17.486 -24.894 7.819 1.00 81.38 215 ALA A C 1
ATOM 1615 O O . ALA A 1 215 ? -16.647 -24.551 8.659 1.00 81.38 215 ALA A O 1
ATOM 1616 N N . LYS A 1 216 ? -17.157 -25.052 6.531 1.00 82.69 216 LYS A N 1
ATOM 1617 C CA . LYS A 1 216 ? -15.777 -24.962 6.033 1.00 82.69 216 LYS A CA 1
ATOM 1618 C C . LYS A 1 216 ? -15.179 -23.607 6.403 1.00 82.69 216 LYS A C 1
ATOM 1620 O O . LYS A 1 216 ? -15.717 -22.555 6.056 1.00 82.69 216 LYS A O 1
ATOM 1625 N N . LYS A 1 217 ? -14.036 -23.640 7.090 1.00 82.12 217 LYS A N 1
ATOM 1626 C CA . LYS A 1 217 ? -13.229 -22.448 7.350 1.00 82.12 217 LYS A CA 1
ATOM 1627 C C . LYS A 1 217 ? -12.682 -21.926 6.021 1.00 82.12 217 LYS A C 1
ATOM 1629 O O . LYS A 1 217 ? -11.990 -22.649 5.310 1.00 82.12 217 LYS A O 1
ATOM 1634 N N . LEU A 1 218 ? -13.000 -20.676 5.716 1.00 75.81 218 LEU A N 1
ATOM 1635 C CA . LEU A 1 218 ? -12.483 -19.932 4.573 1.00 75.81 218 LEU A CA 1
ATOM 1636 C C . LEU A 1 218 ? -11.182 -19.220 4.934 1.00 75.81 218 LEU A C 1
ATOM 1638 O O . LEU A 1 218 ? -10.217 -19.286 4.183 1.00 75.81 218 LEU A O 1
ATOM 1642 N N . ALA A 1 219 ? -11.150 -18.558 6.093 1.00 77.06 219 ALA A N 1
ATOM 1643 C CA . ALA A 1 219 ? -9.989 -17.808 6.558 1.00 77.06 219 ALA A CA 1
ATOM 1644 C C . ALA A 1 219 ? -10.029 -17.572 8.072 1.00 77.06 219 ALA A C 1
ATOM 1646 O O . ALA A 1 219 ? -10.994 -17.931 8.749 1.00 77.06 219 ALA A O 1
ATOM 1647 N N . THR A 1 220 ? -8.975 -16.954 8.596 1.00 79.12 220 THR A N 1
ATOM 1648 C CA . THR A 1 220 ? -8.988 -16.278 9.896 1.00 79.12 220 THR A CA 1
ATOM 1649 C C . THR A 1 220 ? -8.771 -14.787 9.653 1.00 79.12 220 THR A C 1
ATOM 1651 O O . THR A 1 220 ? -7.903 -14.432 8.864 1.00 79.12 220 THR A O 1
ATOM 1654 N N . ILE A 1 221 ? -9.542 -13.930 10.317 1.00 67.56 221 ILE A N 1
ATOM 1655 C CA . ILE A 1 221 ? -9.263 -12.495 10.409 1.00 67.56 221 ILE A CA 1
ATOM 1656 C C . ILE A 1 221 ? -8.634 -12.192 11.765 1.00 67.56 221 ILE A C 1
ATOM 1658 O O . ILE A 1 221 ? -9.087 -12.708 12.783 1.00 67.56 221 ILE A O 1
ATOM 1662 N N . ASP A 1 222 ? -7.599 -11.363 11.788 1.00 71.06 222 ASP A N 1
ATOM 1663 C CA . ASP A 1 222 ? -6.917 -10.985 13.027 1.00 71.06 222 ASP A CA 1
ATOM 1664 C C . ASP A 1 222 ? -7.712 -9.954 13.827 1.00 71.06 222 ASP A C 1
ATOM 1666 O O . ASP A 1 222 ? -8.642 -9.337 13.311 1.00 71.06 222 ASP A O 1
ATOM 1670 N N . THR A 1 223 ? -7.328 -9.729 15.084 1.00 69.75 223 THR A N 1
ATOM 1671 C CA . THR A 1 223 ? -7.866 -8.659 15.937 1.00 69.75 223 THR A CA 1
ATOM 1672 C C . THR A 1 223 ? -7.741 -7.284 15.277 1.00 69.75 223 THR A C 1
ATOM 1674 O O . THR A 1 223 ? -6.672 -6.917 14.782 1.00 69.75 223 THR A O 1
ATOM 1677 N N . GLY A 1 224 ? -8.795 -6.476 15.347 1.00 57.91 224 GLY A N 1
ATOM 1678 C CA . GLY A 1 224 ? -8.843 -5.106 14.838 1.00 57.91 224 GLY A CA 1
ATOM 1679 C C . GLY A 1 224 ? -9.152 -4.999 13.344 1.00 57.91 224 GLY A C 1
ATOM 1680 O O . GLY A 1 224 ? -9.152 -3.892 12.813 1.00 57.91 224 GLY A O 1
ATOM 1681 N N . VAL A 1 225 ? -9.412 -6.115 12.658 1.00 73.38 225 VAL A N 1
ATOM 1682 C CA . VAL A 1 225 ? -9.823 -6.114 11.250 1.00 73.38 225 VAL A CA 1
ATOM 1683 C C . VAL A 1 225 ? -11.293 -5.719 11.160 1.00 73.38 225 VAL A C 1
ATOM 1685 O O . VAL A 1 225 ? -12.156 -6.337 11.787 1.00 73.38 225 VAL A O 1
ATOM 1688 N N . ALA A 1 226 ? -11.566 -4.683 10.370 1.00 70.00 226 ALA A N 1
ATOM 1689 C CA . ALA A 1 226 ? -12.912 -4.253 10.035 1.00 70.00 226 ALA A CA 1
ATOM 1690 C C . ALA A 1 226 ? -13.446 -5.059 8.844 1.00 70.00 226 ALA A C 1
ATOM 1692 O O . ALA A 1 226 ? -12.757 -5.223 7.839 1.00 70.00 226 ALA A O 1
ATOM 1693 N N . VAL A 1 227 ? -14.684 -5.530 8.947 1.00 80.81 227 VAL A N 1
ATOM 1694 C CA . VAL A 1 227 ? -15.412 -6.206 7.872 1.00 80.81 227 VAL A CA 1
ATOM 1695 C C . VAL A 1 227 ? -16.771 -5.547 7.681 1.00 80.81 227 VAL A C 1
ATOM 1697 O O . VAL A 1 227 ? -17.437 -5.168 8.648 1.00 80.81 227 VAL A O 1
ATOM 1700 N N . GLU A 1 228 ? -17.187 -5.406 6.427 1.00 81.19 228 GLU A N 1
ATOM 1701 C CA . GLU A 1 228 ? -18.524 -4.924 6.095 1.00 81.19 228 GLU A CA 1
ATOM 1702 C C . GLU A 1 228 ? -19.548 -6.032 6.374 1.00 81.19 228 GLU A C 1
ATOM 1704 O O . GLU A 1 228 ? -19.444 -7.142 5.846 1.00 81.19 228 GLU A O 1
ATOM 1709 N N . VAL A 1 229 ? -20.533 -5.734 7.221 1.00 87.06 229 VAL A N 1
ATOM 1710 C CA . VAL A 1 229 ? -21.602 -6.656 7.617 1.00 87.06 229 VAL A CA 1
ATOM 1711 C C . VAL A 1 229 ? -22.784 -6.468 6.684 1.00 87.06 229 VAL A C 1
ATOM 1713 O O . VAL A 1 229 ? -23.347 -5.384 6.591 1.00 87.06 229 VAL A O 1
ATOM 1716 N N . LEU A 1 230 ? -23.176 -7.543 6.013 1.00 83.38 230 LEU A N 1
ATOM 1717 C CA . LEU A 1 230 ? -24.312 -7.608 5.101 1.00 83.38 230 LEU A CA 1
ATOM 1718 C C . LEU A 1 230 ? -25.617 -7.937 5.819 1.00 83.38 230 LEU A C 1
ATOM 1720 O O . LEU A 1 230 ? -26.668 -7.458 5.410 1.00 83.38 230 LEU A O 1
ATOM 1724 N N . ASP A 1 231 ? -25.552 -8.794 6.837 1.00 86.25 231 ASP A N 1
ATOM 1725 C CA . ASP A 1 231 ? -26.706 -9.222 7.626 1.00 86.25 231 ASP A CA 1
ATOM 1726 C C . ASP A 1 231 ? -26.261 -9.846 8.960 1.00 86.25 231 ASP A C 1
ATOM 1728 O O . ASP A 1 231 ? -25.136 -10.346 9.075 1.00 86.25 231 ASP A O 1
ATOM 1732 N N . ILE A 1 232 ? -27.152 -9.858 9.951 1.00 86.00 232 ILE A N 1
ATOM 1733 C CA . ILE A 1 232 ? -26.973 -10.552 11.230 1.00 86.00 232 ILE A CA 1
ATOM 1734 C C . ILE A 1 232 ? -28.009 -11.672 11.296 1.00 86.00 232 ILE A C 1
ATOM 1736 O O . ILE A 1 232 ? -29.204 -11.439 11.445 1.00 86.00 232 ILE A O 1
ATOM 1740 N N . THR A 1 233 ? -27.541 -12.911 11.192 1.00 83.62 233 THR A N 1
ATOM 1741 C CA . THR A 1 233 ? -28.411 -14.093 11.212 1.00 83.62 233 THR A CA 1
ATOM 1742 C C . THR A 1 233 ? -29.045 -14.304 12.592 1.00 83.62 233 THR A C 1
ATOM 1744 O O . THR A 1 233 ? -28.443 -13.990 13.622 1.00 83.62 233 THR A O 1
ATOM 1747 N N . ALA A 1 234 ? -30.224 -14.933 12.633 1.00 78.31 234 ALA A N 1
ATOM 1748 C CA . ALA A 1 234 ? -30.923 -15.259 13.882 1.00 78.31 234 ALA A CA 1
ATOM 1749 C C . ALA A 1 234 ? -30.104 -16.152 14.839 1.00 78.31 234 ALA A C 1
ATOM 1751 O O . ALA A 1 234 ? -30.299 -16.112 16.050 1.00 78.31 234 ALA A O 1
ATOM 1752 N N . SER A 1 235 ? -29.159 -16.935 14.307 1.00 77.12 235 SER A N 1
ATOM 1753 C CA . SER A 1 235 ? -28.240 -17.783 15.076 1.00 77.12 235 SER A CA 1
ATOM 1754 C C . SER A 1 235 ? -27.002 -17.041 15.604 1.00 77.12 235 SER A C 1
ATOM 1756 O O . SER A 1 235 ? -26.134 -17.661 16.221 1.00 77.12 235 SER A O 1
ATOM 1758 N N . GLY A 1 236 ? -26.907 -15.722 15.396 1.00 79.19 236 GLY A N 1
ATOM 1759 C CA . GLY A 1 236 ? -25.822 -14.895 15.923 1.00 79.19 236 GLY A CA 1
ATOM 1760 C C . GLY A 1 236 ? -24.527 -14.993 15.116 1.00 79.19 236 GLY A C 1
ATOM 1761 O O . GLY A 1 236 ? -23.439 -14.970 15.691 1.00 79.19 236 GLY A O 1
ATOM 1762 N N . TRP A 1 237 ? -24.621 -15.112 13.793 1.00 88.38 237 TRP A N 1
ATOM 1763 C CA . TRP A 1 237 ? -23.499 -14.945 12.860 1.00 88.38 237 TRP A CA 1
ATOM 1764 C C . TRP A 1 237 ? -23.645 -13.666 12.051 1.00 88.38 237 TRP A C 1
ATOM 1766 O O . TRP A 1 237 ? -24.747 -13.351 11.598 1.00 88.38 237 TRP A O 1
ATOM 1776 N N . TYR A 1 238 ? -22.529 -12.994 11.786 1.00 89.94 238 TYR A N 1
ATOM 1777 C CA . TYR A 1 238 ? -22.470 -11.931 10.790 1.00 89.94 238 TYR A CA 1
ATOM 1778 C C . TYR A 1 238 ? -22.209 -12.536 9.423 1.00 89.94 238 TYR A C 1
ATOM 1780 O O . TYR A 1 238 ? -21.208 -13.223 9.220 1.00 89.94 238 TYR A O 1
ATOM 1788 N N . ARG A 1 239 ? -23.095 -12.246 8.475 1.00 90.62 239 ARG A N 1
ATOM 1789 C CA . ARG A 1 239 ? -22.827 -12.435 7.053 1.00 90.62 239 ARG A CA 1
ATOM 1790 C C . ARG A 1 239 ? -22.056 -11.209 6.578 1.00 90.62 239 ARG A C 1
ATOM 1792 O O . ARG A 1 239 ? -22.543 -10.097 6.745 1.00 90.62 239 ARG A O 1
ATOM 1799 N N . ILE A 1 240 ? -20.863 -11.390 6.028 1.00 88.62 240 ILE A N 1
ATOM 1800 C CA . ILE A 1 240 ? -19.918 -10.312 5.713 1.00 88.62 240 ILE A CA 1
ATOM 1801 C C . ILE A 1 240 ? -19.528 -10.317 4.239 1.00 88.62 240 ILE A C 1
ATOM 1803 O O . ILE A 1 240 ? -19.567 -11.358 3.575 1.00 88.62 240 ILE A O 1
ATOM 1807 N N . VAL A 1 241 ? -19.110 -9.160 3.734 1.00 80.00 241 VAL A N 1
ATOM 1808 C CA . VAL A 1 241 ? -18.432 -9.084 2.437 1.00 80.00 241 VAL A CA 1
ATOM 1809 C C . VAL A 1 241 ? -17.126 -9.866 2.539 1.00 80.00 241 VAL A C 1
ATOM 1811 O O . VAL A 1 241 ? -16.304 -9.608 3.419 1.00 80.00 241 VAL A O 1
ATOM 1814 N N . TRP A 1 242 ? -16.949 -10.852 1.660 1.00 80.88 242 TRP A N 1
ATOM 1815 C CA . TRP A 1 242 ? -15.768 -11.705 1.666 1.00 80.88 242 TRP A CA 1
ATOM 1816 C C . TRP A 1 242 ? -15.374 -12.095 0.241 1.00 80.88 242 TRP A C 1
ATOM 1818 O O . TRP A 1 242 ? -16.230 -12.574 -0.499 1.00 80.88 242 TRP A O 1
ATOM 1828 N N . PRO A 1 243 ? -14.098 -11.942 -0.148 1.00 57.53 243 PRO A N 1
ATOM 1829 C CA . PRO A 1 243 ? -13.652 -12.252 -1.503 1.00 57.53 243 PRO A CA 1
ATOM 1830 C C . PRO A 1 243 ? -13.538 -13.759 -1.784 1.00 57.53 243 PRO A C 1
ATOM 1832 O O . PRO A 1 243 ? -13.465 -14.155 -2.936 1.00 57.53 243 PRO A O 1
ATOM 1835 N N . GLY A 1 244 ? -13.513 -14.619 -0.763 1.00 55.19 244 GLY A N 1
ATOM 1836 C CA . GLY A 1 244 ? -13.290 -16.058 -0.960 1.00 55.19 244 GLY A CA 1
ATOM 1837 C C . GLY A 1 244 ? -14.501 -16.871 -1.440 1.00 55.19 244 GLY A C 1
ATOM 1838 O O . GLY A 1 244 ? -14.303 -18.014 -1.823 1.00 55.19 244 GLY A O 1
ATOM 1839 N N . GLU A 1 245 ? -15.724 -16.326 -1.382 1.00 65.56 245 GLU A N 1
ATOM 1840 C CA . GLU A 1 245 ? -17.002 -16.989 -1.729 1.00 65.56 245 GLU A CA 1
ATOM 1841 C C . GLU A 1 245 ? -18.071 -15.927 -2.097 1.00 65.56 245 GLU A C 1
ATOM 1843 O O . GLU A 1 245 ? -17.763 -14.738 -2.182 1.00 65.56 245 GLU A O 1
ATOM 1848 N N . SER A 1 246 ? -19.350 -16.311 -2.272 1.00 68.12 246 SER A N 1
ATOM 1849 C CA . SER A 1 246 ? -20.452 -15.344 -2.451 1.00 68.12 246 SER A CA 1
ATOM 1850 C C . SER A 1 246 ? -20.556 -14.343 -1.287 1.00 68.12 246 SER A C 1
ATOM 1852 O O . SER A 1 246 ? -20.853 -13.175 -1.523 1.00 68.12 246 SER A O 1
ATOM 1854 N N . CYS A 1 247 ? -20.288 -14.787 -0.055 1.00 76.12 247 CYS A N 1
ATOM 1855 C CA . CYS A 1 247 ? -20.071 -13.987 1.154 1.00 76.12 247 CYS A CA 1
ATOM 1856 C C . CYS A 1 247 ? -19.389 -14.851 2.237 1.00 76.12 247 CYS A C 1
ATOM 1858 O O . CYS A 1 247 ? -19.269 -16.066 2.083 1.00 76.12 247 CYS A O 1
ATOM 1860 N N . GLY A 1 248 ? -18.934 -14.236 3.331 1.00 87.81 248 GLY A N 1
ATOM 1861 C CA . GLY A 1 248 ? -18.348 -14.941 4.477 1.00 87.81 248 GLY A CA 1
ATOM 1862 C C . GLY A 1 248 ? -19.274 -14.932 5.689 1.00 87.81 248 GLY A C 1
ATOM 1863 O O . GLY A 1 248 ? -20.121 -14.052 5.817 1.00 87.81 248 GLY A O 1
ATOM 1864 N N . TYR A 1 249 ? -19.089 -15.879 6.608 1.00 89.75 249 TYR A N 1
ATOM 1865 C CA . TYR A 1 249 ? -19.805 -15.937 7.883 1.00 89.75 249 TYR A CA 1
ATOM 1866 C C . TYR A 1 249 ? -18.826 -15.867 9.053 1.00 89.75 249 TYR A C 1
ATOM 1868 O O . TYR A 1 249 ? -17.955 -16.725 9.208 1.00 89.75 249 TYR A O 1
ATOM 1876 N N . ALA A 1 250 ? -18.980 -14.835 9.875 1.00 87.88 250 ALA A N 1
ATOM 1877 C CA . ALA A 1 250 ? -18.208 -14.576 11.081 1.00 87.88 250 ALA A CA 1
ATOM 1878 C C . ALA A 1 250 ? -19.039 -14.929 12.319 1.00 87.88 250 ALA A C 1
ATOM 1880 O O . ALA A 1 250 ? -20.181 -14.486 12.462 1.00 87.88 250 ALA A O 1
ATOM 1881 N N . PHE A 1 251 ? -18.482 -15.742 13.215 1.00 84.62 251 PHE A N 1
ATOM 1882 C CA . PHE A 1 251 ? -19.200 -16.177 14.410 1.00 84.62 251 PHE A CA 1
ATOM 1883 C C . PHE A 1 251 ? -19.294 -15.058 15.438 1.00 84.62 251 PHE A C 1
ATOM 1885 O O . PHE A 1 251 ? -18.280 -14.468 15.802 1.00 84.62 251 PHE A O 1
ATOM 1892 N N . THR A 1 252 ? -20.495 -14.804 15.957 1.00 73.31 252 THR A N 1
ATOM 1893 C CA . THR A 1 252 ? -20.716 -13.717 16.919 1.00 73.31 252 THR A CA 1
ATOM 1894 C C . THR A 1 252 ? -21.573 -14.136 18.097 1.00 73.31 252 THR A C 1
ATOM 1896 O O . THR A 1 252 ? -22.231 -13.298 18.694 1.00 73.31 252 THR A O 1
ATOM 1899 N N . LYS A 1 253 ? -21.611 -15.416 18.483 1.00 61.09 253 LYS A N 1
ATOM 1900 C CA . LYS A 1 253 ? -22.390 -15.808 19.667 1.00 61.09 253 LYS A CA 1
ATOM 1901 C C . LYS A 1 253 ? -21.785 -15.103 20.889 1.00 61.09 253 LYS A C 1
ATOM 1903 O O . LYS A 1 253 ? -20.635 -15.360 21.228 1.00 61.09 253 LYS A O 1
ATOM 1908 N N . SER A 1 254 ? -22.553 -14.163 21.450 1.00 55.81 254 SER A N 1
ATOM 1909 C CA . SER A 1 254 ? -22.179 -13.078 22.387 1.00 55.81 254 SER A CA 1
ATOM 1910 C C . SER A 1 254 ? -21.879 -11.691 21.786 1.00 55.81 254 SER A C 1
ATOM 1912 O O . SER A 1 254 ? -21.276 -10.883 22.481 1.00 55.81 254 SER A O 1
ATOM 1914 N N . GLY A 1 255 ? -22.305 -11.412 20.546 1.00 54.34 255 GLY A N 1
ATOM 1915 C CA . GLY A 1 255 ? -22.448 -10.147 19.791 1.00 54.34 255 GLY A CA 1
ATOM 1916 C C . GLY A 1 255 ? -21.349 -9.087 19.922 1.00 54.34 255 GLY A C 1
ATOM 1917 O O . GLY A 1 255 ? -20.720 -8.701 18.942 1.00 54.34 255 GLY A O 1
ATOM 1918 N N . ALA A 1 256 ? -21.111 -8.636 21.149 1.00 56.59 256 ALA A N 1
ATOM 1919 C CA . ALA A 1 256 ? -20.085 -7.692 21.557 1.00 56.59 256 ALA A CA 1
ATOM 1920 C C . ALA A 1 256 ? -18.754 -8.340 21.998 1.00 56.59 256 ALA A C 1
ATOM 1922 O O . ALA A 1 256 ? -17.770 -7.623 22.150 1.00 56.59 256 ALA A O 1
ATOM 1923 N N . ALA A 1 257 ? -18.678 -9.654 22.249 1.00 68.75 257 ALA A N 1
ATOM 1924 C CA . ALA A 1 257 ? -17.453 -10.292 22.762 1.00 68.75 257 ALA A CA 1
ATOM 1925 C C . ALA A 1 257 ? -16.378 -10.496 21.679 1.00 68.75 257 ALA A C 1
ATOM 1927 O O . ALA A 1 257 ? -15.191 -10.295 21.923 1.00 68.75 257 ALA A O 1
ATOM 1928 N N . TYR A 1 258 ? -16.799 -10.874 20.473 1.00 76.62 258 TYR A N 1
ATOM 1929 C CA . TYR A 1 258 ? -15.900 -11.198 19.360 1.00 76.62 258 TYR A CA 1
ATOM 1930 C C . TYR A 1 258 ? -15.698 -10.036 18.394 1.00 76.62 258 TYR A C 1
ATOM 1932 O O . TYR A 1 258 ? -14.668 -9.966 17.727 1.00 76.62 258 TYR A O 1
ATOM 1940 N N . TYR A 1 259 ? -16.661 -9.116 18.350 1.00 82.44 259 TYR A N 1
ATOM 1941 C CA . TYR A 1 259 ? -16.659 -7.972 17.455 1.00 82.44 259 TYR A CA 1
ATOM 1942 C C . TYR A 1 259 ? -17.191 -6.729 18.165 1.00 82.44 259 TYR A C 1
ATOM 1944 O O . TYR A 1 259 ? -18.052 -6.812 19.039 1.00 82.44 259 TYR A O 1
ATOM 1952 N N . THR A 1 260 ? -16.701 -5.564 17.763 1.00 84.31 260 THR A N 1
ATOM 1953 C CA . THR A 1 260 ? -17.390 -4.288 17.954 1.00 84.31 260 THR A CA 1
ATOM 1954 C C . THR A 1 260 ? -18.172 -4.010 16.682 1.00 84.31 260 THR A C 1
ATOM 1956 O O . THR A 1 260 ? -17.571 -3.746 15.642 1.00 84.31 260 THR A O 1
ATOM 1959 N N . TYR A 1 261 ? -19.496 -4.113 16.746 1.00 83.56 261 TYR A N 1
ATOM 1960 C CA . TYR A 1 261 ? -20.356 -3.768 15.621 1.00 83.56 261 TYR A CA 1
ATOM 1961 C C . TYR A 1 261 ? -20.786 -2.306 15.702 1.00 83.56 261 TYR A C 1
ATOM 1963 O O . TYR A 1 261 ? -21.284 -1.847 16.729 1.00 83.56 261 TYR A O 1
ATOM 1971 N N . THR A 1 262 ? -20.621 -1.601 14.593 1.00 78.00 262 THR A N 1
ATOM 1972 C CA . THR A 1 262 ? -21.143 -0.262 14.364 1.00 78.00 262 THR A CA 1
ATOM 1973 C C . THR A 1 262 ? -22.116 -0.356 13.202 1.00 78.00 262 THR A C 1
ATOM 1975 O O . THR A 1 262 ? -21.711 -0.537 12.053 1.00 78.00 262 THR A O 1
ATOM 1978 N N . GLY A 1 263 ? -23.410 -0.255 13.502 1.00 69.19 263 GLY A N 1
ATOM 1979 C CA . GLY A 1 263 ? -24.430 -0.173 12.465 1.00 69.19 263 GLY A CA 1
ATOM 1980 C C . GLY A 1 263 ? -24.168 1.025 11.562 1.00 69.19 263 GLY A C 1
ATOM 1981 O O . GLY A 1 263 ? -23.842 2.115 12.037 1.00 69.19 263 GLY A O 1
ATOM 1982 N N . LYS A 1 264 ? -24.319 0.828 10.254 1.00 63.31 264 LYS A N 1
ATOM 1983 C CA . LYS A 1 264 ? -24.484 1.934 9.318 1.00 63.31 264 LYS A CA 1
ATOM 1984 C C . LYS A 1 264 ? -25.715 2.680 9.803 1.00 63.31 264 LYS A C 1
ATOM 1986 O O . LYS A 1 264 ? -26.739 2.046 10.058 1.00 63.31 264 LYS A O 1
ATOM 1991 N N . ALA A 1 265 ? -25.593 3.993 9.982 1.00 45.94 265 ALA A N 1
ATOM 1992 C CA . ALA A 1 265 ? -26.719 4.809 10.400 1.00 45.94 265 ALA A CA 1
ATOM 1993 C C . ALA A 1 265 ? -27.887 4.510 9.458 1.00 45.94 265 ALA A C 1
ATOM 1995 O O . ALA A 1 265 ? -27.826 4.780 8.256 1.00 45.94 265 ALA A O 1
ATOM 1996 N N . THR A 1 266 ? -28.928 3.876 9.991 1.00 46.94 266 THR A N 1
ATOM 1997 C CA . THR A 1 266 ? -30.182 3.778 9.275 1.00 46.94 266 THR A CA 1
ATOM 1998 C C . THR A 1 266 ? -30.650 5.204 9.054 1.00 46.94 266 THR A C 1
ATOM 2000 O O . THR A 1 266 ? -30.572 6.046 9.951 1.00 46.94 266 THR A O 1
ATOM 2003 N N . VAL A 1 267 ? -31.115 5.492 7.843 1.00 52.47 267 VAL A N 1
ATOM 2004 C CA . VAL A 1 267 ? -31.703 6.782 7.478 1.00 52.47 267 VAL A CA 1
ATOM 2005 C C . VAL A 1 267 ? -33.085 6.898 8.142 1.00 52.47 267 VAL A C 1
ATOM 2007 O O . VAL A 1 267 ? -34.114 6.996 7.486 1.00 52.47 267 VAL A O 1
ATOM 2010 N N . THR A 1 268 ? -33.142 6.765 9.464 1.00 51.12 268 THR A N 1
ATOM 2011 C CA . THR A 1 268 ? -34.381 6.585 10.229 1.00 51.12 268 THR A CA 1
ATOM 2012 C C . THR A 1 268 ? -34.898 7.869 10.844 1.00 51.12 268 THR A C 1
ATOM 2014 O O . THR A 1 268 ? -35.983 7.852 11.407 1.00 51.12 268 THR A O 1
ATOM 2017 N N . ASP A 1 269 ? -34.193 8.991 10.686 1.00 67.75 269 ASP A N 1
ATOM 2018 C CA . ASP A 1 269 ? -34.669 10.274 11.212 1.00 67.75 269 ASP A CA 1
ATOM 2019 C C . ASP A 1 269 ? -34.424 11.463 10.271 1.00 67.75 269 ASP A C 1
ATOM 2021 O O . ASP A 1 269 ? -34.320 12.609 10.706 1.00 67.75 269 ASP A O 1
ATOM 2025 N N . ILE A 1 270 ? -34.355 11.199 8.960 1.00 80.19 270 ILE A N 1
ATOM 2026 C CA . ILE A 1 270 ? -34.408 12.268 7.959 1.00 80.19 270 ILE A CA 1
ATOM 2027 C C . ILE A 1 270 ? -35.858 12.722 7.807 1.00 80.19 270 ILE A C 1
ATOM 2029 O O . ILE A 1 270 ? -36.732 11.939 7.427 1.00 80.19 270 ILE A O 1
ATOM 2033 N N . ARG A 1 271 ? -36.102 13.998 8.100 1.00 88.88 271 ARG A N 1
ATOM 2034 C CA . ARG A 1 271 ? -37.416 14.642 8.027 1.00 88.88 271 ARG A CA 1
ATOM 2035 C C . ARG A 1 271 ? -37.438 15.659 6.896 1.00 88.88 271 ARG A C 1
ATOM 2037 O O . ARG A 1 271 ? -36.411 16.215 6.512 1.00 88.88 271 ARG A O 1
ATOM 2044 N N . VAL A 1 272 ? -38.631 15.935 6.370 1.00 91.38 272 VAL A N 1
ATOM 2045 C CA . VAL A 1 272 ? -38.818 17.067 5.455 1.00 91.38 272 VAL A CA 1
ATOM 2046 C C . VAL A 1 272 ? -38.360 18.339 6.167 1.00 91.38 272 VAL A C 1
ATOM 2048 O O . VAL A 1 272 ? -38.780 18.611 7.289 1.00 91.38 272 VAL A O 1
ATOM 2051 N N . GLY A 1 273 ? -37.483 19.097 5.519 1.00 89.38 273 GLY A N 1
ATOM 2052 C CA . GLY A 1 273 ? -36.860 20.296 6.066 1.00 89.38 273 GLY A CA 1
ATOM 2053 C C . GLY A 1 273 ? -35.400 20.122 6.480 1.00 89.38 273 GLY A C 1
ATOM 2054 O O . GLY A 1 273 ? -34.697 21.131 6.532 1.00 89.38 273 GLY A O 1
ATOM 2055 N N . ASP A 1 274 ? -34.933 18.893 6.713 1.00 92.69 274 ASP A N 1
ATOM 2056 C CA . ASP A 1 274 ? -33.543 18.637 7.095 1.00 92.69 274 ASP A CA 1
ATOM 2057 C C . ASP A 1 274 ? -32.565 19.042 5.985 1.00 92.69 274 ASP A C 1
ATOM 2059 O O . ASP A 1 274 ? -32.834 18.855 4.795 1.00 92.69 274 ASP A O 1
ATOM 2063 N N . ILE A 1 275 ? -31.406 19.564 6.390 1.00 91.44 275 ILE A N 1
ATOM 2064 C CA . ILE A 1 275 ? -30.239 19.689 5.515 1.00 91.44 275 ILE A CA 1
ATOM 2065 C C . ILE A 1 275 ? -29.434 18.400 5.629 1.00 91.44 275 ILE A C 1
ATOM 2067 O O . ILE A 1 275 ? -29.108 17.967 6.731 1.00 91.44 275 ILE A O 1
ATOM 2071 N N . VAL A 1 276 ? -29.129 17.805 4.483 1.00 90.00 276 VAL A N 1
ATOM 2072 C CA . VAL A 1 276 ? -28.420 16.535 4.347 1.00 90.00 276 VAL A CA 1
ATOM 2073 C C . VAL A 1 276 ? -27.232 16.713 3.408 1.00 90.00 276 VAL A C 1
ATOM 2075 O O . VAL A 1 276 ? -27.227 17.584 2.533 1.00 90.00 276 VAL A O 1
ATOM 2078 N N . GLN A 1 277 ? -26.218 15.878 3.576 1.00 92.88 277 GLN A N 1
ATOM 2079 C CA . GLN A 1 277 ? -25.131 15.722 2.629 1.00 92.88 277 GLN A CA 1
ATOM 2080 C C . GLN A 1 277 ? -25.528 14.683 1.575 1.00 92.88 277 GLN A C 1
ATOM 2082 O O . GLN A 1 277 ? -25.746 13.517 1.898 1.00 92.88 277 GLN A O 1
ATOM 2087 N N . PHE A 1 278 ? -25.607 15.102 0.313 1.00 93.00 278 PHE A N 1
ATOM 2088 C CA . PHE A 1 278 ? -25.817 14.219 -0.831 1.00 93.00 278 PHE A CA 1
ATOM 2089 C C . PHE A 1 278 ? -24.472 13.881 -1.480 1.00 93.00 278 PHE A C 1
ATOM 2091 O O . PHE A 1 278 ? -23.686 14.777 -1.794 1.00 93.00 278 PHE A O 1
ATOM 2098 N N . THR A 1 279 ? -24.195 12.591 -1.662 1.00 88.62 279 THR A N 1
ATOM 2099 C CA . THR A 1 279 ? -22.945 12.063 -2.243 1.00 88.62 279 THR A CA 1
ATOM 2100 C C . THR A 1 279 ? -23.154 11.387 -3.598 1.00 88.62 279 THR A C 1
ATOM 2102 O O . THR A 1 279 ? -22.190 10.937 -4.214 1.00 88.62 279 THR A O 1
ATOM 2105 N N . GLY A 1 280 ? -24.400 11.314 -4.076 1.00 87.25 280 GLY A N 1
ATOM 2106 C CA . GLY A 1 280 ? -24.726 10.766 -5.388 1.00 87.25 280 GLY A CA 1
ATOM 2107 C C . GLY A 1 280 ? -24.399 11.722 -6.539 1.00 87.25 280 GLY A C 1
ATOM 2108 O O . GLY A 1 280 ? -24.129 12.906 -6.350 1.00 87.25 280 GLY A O 1
ATOM 2109 N N . ASN A 1 281 ? -24.461 11.190 -7.758 1.00 93.56 281 ASN A N 1
ATOM 2110 C CA . ASN A 1 281 ? -24.256 11.935 -9.004 1.00 93.56 281 ASN A CA 1
ATOM 2111 C C . ASN A 1 281 ? -25.488 11.918 -9.927 1.00 93.56 281 ASN A C 1
ATOM 2113 O O . ASN A 1 281 ? -25.408 12.343 -11.076 1.00 93.56 281 ASN A O 1
ATOM 2117 N N . THR A 1 282 ? -26.608 11.373 -9.446 1.00 93.69 282 THR A N 1
ATOM 2118 C CA . THR A 1 282 ? -27.832 11.165 -10.222 1.00 93.69 282 THR A CA 1
ATOM 2119 C C . THR A 1 282 ? -29.050 11.503 -9.374 1.00 93.69 282 THR A C 1
ATOM 2121 O O . THR A 1 282 ? -29.123 11.111 -8.209 1.00 93.69 282 THR A O 1
ATOM 2124 N N . HIS A 1 283 ? -30.025 12.178 -9.976 1.00 96.31 283 HIS A N 1
ATOM 2125 C CA . HIS A 1 283 ? -31.349 12.383 -9.398 1.00 96.31 283 HIS A CA 1
ATOM 2126 C C . HIS A 1 283 ? -32.464 11.972 -10.359 1.00 96.31 283 HIS A C 1
ATOM 2128 O O . HIS A 1 283 ? -32.266 11.866 -11.569 1.00 96.31 283 HIS A O 1
ATOM 2134 N N . TYR A 1 284 ? -33.659 11.754 -9.833 1.00 97.06 284 TYR A N 1
ATOM 2135 C CA . TYR A 1 284 ? -34.793 11.243 -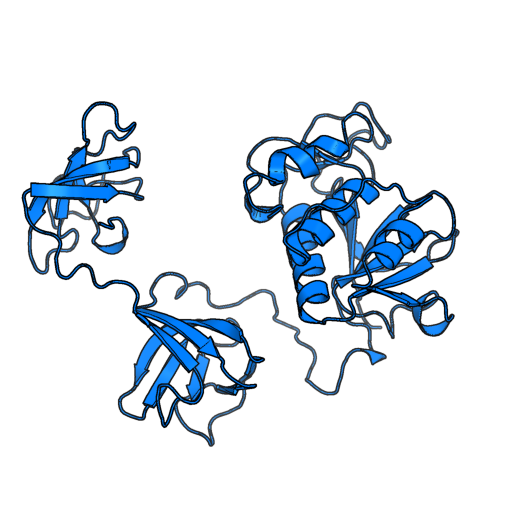10.589 1.00 97.06 284 TYR A CA 1
ATOM 2136 C C . TYR A 1 284 ? -35.945 12.242 -10.559 1.00 97.06 284 TYR A C 1
ATOM 2138 O O . TYR A 1 284 ? -36.201 12.909 -9.557 1.00 97.06 284 TYR A O 1
ATOM 2146 N N . ILE A 1 285 ? -36.674 12.338 -11.670 1.00 94.12 285 ILE A N 1
ATOM 2147 C CA . ILE A 1 285 ? -37.841 13.229 -11.770 1.00 94.12 285 ILE A CA 1
ATOM 2148 C C . ILE A 1 285 ? -39.034 12.729 -10.938 1.00 94.12 285 ILE A C 1
ATOM 2150 O O . ILE A 1 285 ? -39.934 13.502 -10.626 1.00 94.12 285 ILE A O 1
ATOM 2154 N N . SER A 1 286 ? -39.041 11.449 -10.555 1.00 94.44 286 SER A N 1
ATOM 2155 C CA . SER A 1 286 ? -40.046 10.837 -9.681 1.00 94.44 286 SER A CA 1
ATOM 2156 C C . SER A 1 286 ? -39.409 9.794 -8.762 1.00 94.44 286 SER A C 1
ATOM 2158 O O . SER A 1 286 ? -38.283 9.352 -8.991 1.00 94.44 286 SER A O 1
ATOM 2160 N N . SER A 1 287 ? -40.146 9.371 -7.736 1.00 93.19 287 SER A N 1
ATOM 2161 C CA . SER A 1 287 ? -39.666 8.421 -6.729 1.00 93.19 287 SER A CA 1
ATOM 2162 C C . SER A 1 287 ? -39.567 6.966 -7.223 1.00 93.19 287 SER A C 1
ATOM 2164 O O . SER A 1 287 ? -39.118 6.094 -6.477 1.00 93.19 287 SER A O 1
ATOM 2166 N N . THR A 1 288 ? -39.983 6.674 -8.463 1.00 90.12 288 THR A N 1
ATOM 2167 C CA . THR A 1 288 ? -40.091 5.302 -8.996 1.00 90.12 288 THR A CA 1
ATOM 2168 C C . THR A 1 288 ? -39.424 5.082 -10.355 1.00 90.12 288 THR A C 1
ATOM 2170 O O . THR A 1 288 ? -39.156 3.932 -10.710 1.00 90.12 288 THR A O 1
ATOM 2173 N N . ILE A 1 289 ? -39.150 6.141 -11.126 1.00 89.25 289 ILE A N 1
ATOM 2174 C CA . ILE A 1 289 ? -38.576 6.015 -12.473 1.00 89.25 289 ILE A CA 1
ATOM 2175 C C . ILE A 1 289 ? -37.138 5.489 -12.426 1.00 89.25 289 ILE A C 1
ATOM 2177 O O . ILE A 1 289 ? -36.368 5.837 -11.545 1.00 89.25 289 ILE A O 1
ATOM 2181 N N . ALA A 1 290 ? -36.757 4.650 -13.389 1.00 85.81 290 ALA A N 1
ATOM 2182 C CA . ALA A 1 290 ? -35.418 4.062 -13.423 1.00 85.81 290 ALA A CA 1
ATOM 2183 C C . ALA A 1 290 ? -34.342 4.975 -14.031 1.00 85.81 290 ALA A C 1
ATOM 2185 O O . ALA A 1 290 ? -33.164 4.786 -13.746 1.00 85.81 290 ALA A O 1
ATOM 2186 N N . THR A 1 291 ? -34.733 5.935 -14.867 1.00 91.69 291 THR A N 1
ATOM 2187 C CA . THR A 1 291 ? -33.803 6.813 -15.582 1.00 91.69 291 THR A CA 1
ATOM 2188 C C . THR A 1 291 ? -33.672 8.140 -14.849 1.00 91.69 291 THR A C 1
ATOM 2190 O O . THR A 1 291 ? -34.658 8.860 -14.675 1.00 91.69 291 THR A O 1
ATOM 2193 N N . GLY A 1 292 ? -32.453 8.454 -14.419 1.00 92.12 292 GLY A N 1
ATOM 2194 C CA . GLY A 1 292 ? -32.120 9.707 -13.749 1.00 92.12 292 GLY A CA 1
ATOM 2195 C C . GLY A 1 292 ? -31.395 10.696 -14.659 1.00 92.12 292 GLY A C 1
ATOM 2196 O O . GLY A 1 292 ? -31.001 10.368 -15.778 1.00 92.12 292 GLY A O 1
ATOM 2197 N N . LYS A 1 293 ? -31.219 11.919 -14.164 1.00 94.31 293 LYS A N 1
ATOM 2198 C CA . LYS A 1 293 ? -30.351 12.941 -14.757 1.00 94.31 293 LYS A CA 1
ATOM 2199 C C . LYS A 1 293 ? -29.110 13.116 -13.889 1.00 94.31 293 LYS A C 1
ATOM 2201 O O . LYS A 1 293 ? -29.181 12.964 -12.670 1.00 94.31 293 LYS A O 1
ATOM 2206 N N . THR A 1 294 ? -27.996 13.455 -14.522 1.00 94.81 294 THR A N 1
ATOM 2207 C CA . THR A 1 294 ? -26.734 13.721 -13.830 1.00 94.81 294 THR A CA 1
ATOM 2208 C C . THR A 1 294 ? -26.820 15.013 -13.023 1.00 94.81 294 THR A C 1
ATOM 2210 O O . THR A 1 294 ? -27.360 16.009 -13.501 1.00 94.81 294 THR A O 1
ATOM 2213 N N . CYS A 1 295 ? -26.253 14.998 -11.823 1.00 92.81 295 CYS A N 1
ATOM 2214 C CA . CYS A 1 295 ? -26.140 16.150 -10.936 1.00 92.81 295 CYS A CA 1
ATOM 2215 C C . CYS A 1 295 ? -24.843 16.080 -10.109 1.00 92.81 295 CYS A C 1
ATOM 2217 O O . CYS A 1 295 ? -24.210 15.029 -9.998 1.00 92.81 295 CYS A O 1
ATOM 2219 N N . LYS A 1 296 ? -24.450 17.195 -9.500 1.00 92.44 296 LYS A N 1
ATOM 2220 C CA . LYS A 1 296 ? -23.293 17.350 -8.621 1.00 92.44 296 LYS A CA 1
ATOM 2221 C C . LYS A 1 296 ? -23.680 17.122 -7.154 1.00 92.44 296 LYS A C 1
ATOM 2223 O O . LYS A 1 296 ? -24.699 17.659 -6.698 1.00 92.44 296 LYS A O 1
ATOM 2228 N N . PRO A 1 297 ? -22.860 16.381 -6.389 1.00 92.44 297 PRO A N 1
ATOM 2229 C CA . PRO A 1 297 ? -23.078 16.165 -4.963 1.00 92.44 297 PRO A CA 1
ATOM 2230 C C . PRO A 1 297 ? -22.904 17.458 -4.154 1.00 92.44 297 PRO A C 1
ATOM 2232 O O . PRO A 1 297 ? -22.337 18.440 -4.629 1.00 92.44 297 PRO A O 1
ATOM 2235 N N . GLY A 1 298 ? -23.371 17.453 -2.908 1.00 90.44 298 GLY A N 1
ATOM 2236 C CA . GLY A 1 298 ? -23.208 18.559 -1.963 1.00 90.44 298 GLY A CA 1
ATOM 2237 C C . GLY A 1 298 ? -24.373 18.663 -0.981 1.00 90.44 298 GLY A C 1
ATOM 2238 O O . GLY A 1 298 ? -25.155 17.726 -0.820 1.00 90.44 298 GLY A O 1
ATOM 2239 N N . LYS A 1 299 ? -24.479 19.796 -0.281 1.00 94.25 299 LYS A N 1
ATOM 2240 C CA . LYS A 1 299 ? -25.545 19.993 0.712 1.00 94.25 299 LYS A CA 1
ATOM 2241 C C . LYS A 1 299 ? -26.882 20.232 0.022 1.00 94.25 299 LYS A C 1
ATOM 2243 O O . LYS A 1 299 ? -27.001 21.108 -0.833 1.00 94.25 299 LYS A O 1
ATOM 2248 N N . ALA A 1 300 ? -27.905 19.513 0.457 1.00 96.38 300 ALA A N 1
ATOM 2249 C CA . ALA A 1 300 ? -29.252 19.632 -0.073 1.00 96.38 300 ALA A CA 1
ATOM 2250 C C . ALA A 1 300 ? -30.282 19.614 1.057 1.00 96.38 300 ALA A C 1
ATOM 2252 O O . ALA A 1 300 ? -30.056 19.043 2.120 1.00 96.38 300 ALA A O 1
ATOM 2253 N N . LYS A 1 301 ? -31.423 20.254 0.829 1.00 96.88 301 LYS A N 1
ATOM 2254 C CA . LYS A 1 301 ? -32.568 20.238 1.731 1.00 96.88 301 LYS A CA 1
ATOM 2255 C C . LYS A 1 301 ? -33.545 19.160 1.299 1.00 96.88 301 LYS A C 1
ATOM 2257 O O . LYS A 1 301 ? -33.911 19.098 0.129 1.00 96.88 301 LYS A O 1
ATOM 2262 N N . VAL A 1 302 ? -34.022 18.366 2.246 1.00 96.00 302 VAL A N 1
ATOM 2263 C CA . VAL A 1 302 ? -35.092 17.393 2.016 1.00 96.00 302 VAL A CA 1
ATOM 2264 C C . VAL A 1 302 ? -36.413 18.131 1.890 1.00 96.00 302 VAL A C 1
ATOM 2266 O O . VAL A 1 302 ? -36.832 18.829 2.813 1.00 96.00 302 VAL A O 1
ATOM 2269 N N . THR A 1 303 ? -37.085 17.990 0.752 1.00 97.25 303 THR A N 1
ATOM 2270 C CA . THR A 1 303 ? -38.352 18.681 0.472 1.00 97.25 303 THR A CA 1
ATOM 2271 C C . THR A 1 303 ? -39.546 17.735 0.414 1.00 97.25 303 THR A C 1
ATOM 2273 O O . THR A 1 303 ? -40.667 18.187 0.621 1.00 97.25 303 THR A O 1
ATOM 2276 N N . ALA A 1 304 ? -39.336 16.436 0.186 1.00 94.19 304 ALA A N 1
ATOM 2277 C CA . ALA A 1 304 ? -40.387 15.424 0.285 1.00 94.19 304 ALA A CA 1
ATOM 2278 C C . ALA A 1 304 ? -39.813 14.041 0.618 1.00 94.19 304 ALA A C 1
ATOM 2280 O O . ALA A 1 304 ? -38.641 13.763 0.364 1.00 94.19 304 ALA A O 1
ATOM 2281 N N . ILE A 1 305 ? -40.658 13.169 1.173 1.00 93.25 305 ILE A N 1
ATOM 2282 C CA . ILE A 1 305 ? -40.322 11.777 1.486 1.00 93.25 305 ILE A CA 1
ATOM 2283 C C . ILE A 1 305 ? -41.434 10.876 0.948 1.00 93.25 305 ILE A C 1
ATOM 2285 O O . ILE A 1 305 ? -42.599 11.048 1.302 1.00 93.25 305 ILE A O 1
ATOM 2289 N N . ALA A 1 306 ? -41.067 9.894 0.130 1.00 88.69 306 ALA A N 1
ATOM 2290 C CA . ALA A 1 306 ? -41.943 8.843 -0.369 1.00 88.69 306 ALA A CA 1
ATOM 2291 C C . ALA A 1 306 ? -41.504 7.511 0.246 1.00 88.69 306 ALA A C 1
ATOM 2293 O O . ALA A 1 306 ? -40.583 6.849 -0.233 1.00 88.69 306 ALA A O 1
ATOM 2294 N N . LYS A 1 307 ? -42.155 7.126 1.347 1.00 80.00 307 LYS A N 1
ATOM 2295 C CA . LYS A 1 307 ? -41.854 5.866 2.038 1.00 80.00 307 LYS A CA 1
ATOM 2296 C C . LYS A 1 307 ? -42.066 4.685 1.086 1.00 80.00 307 LYS A C 1
ATOM 2298 O O . LYS A 1 307 ? -43.057 4.650 0.364 1.00 80.00 307 LYS A O 1
ATOM 2303 N N . ASN A 1 308 ? -41.147 3.721 1.119 1.00 78.81 308 ASN A N 1
ATOM 2304 C CA . ASN A 1 308 ? -41.163 2.501 0.299 1.00 78.81 308 ASN A CA 1
ATOM 2305 C C . ASN A 1 308 ? -41.060 2.725 -1.222 1.00 78.81 308 ASN A C 1
ATOM 2307 O O . ASN A 1 308 ? -41.275 1.789 -1.990 1.00 78.81 308 ASN A O 1
ATOM 2311 N N . ALA A 1 309 ? -40.727 3.938 -1.671 1.00 81.19 309 ALA A N 1
ATOM 2312 C CA . ALA A 1 309 ? -40.419 4.187 -3.071 1.00 81.19 309 ALA A CA 1
ATOM 2313 C C . ALA A 1 309 ? -38.968 3.801 -3.395 1.00 81.19 309 ALA A C 1
ATOM 2315 O O . ALA A 1 309 ? -38.118 3.727 -2.505 1.00 81.19 309 ALA A O 1
ATOM 2316 N N . LYS A 1 310 ? -38.683 3.590 -4.683 1.00 85.25 310 LYS A N 1
ATOM 2317 C CA . LYS A 1 310 ? -37.341 3.241 -5.169 1.00 85.25 310 LYS A CA 1
ATOM 2318 C C . LYS A 1 310 ? -36.317 4.323 -4.807 1.00 85.25 310 LYS A C 1
ATOM 2320 O O . LYS A 1 310 ? -35.227 4.004 -4.351 1.00 85.25 310 LYS A O 1
ATOM 2325 N N . HIS A 1 311 ? -36.725 5.583 -4.936 1.00 92.06 311 HIS A N 1
ATOM 2326 C CA . HIS A 1 311 ? -35.957 6.778 -4.596 1.00 92.06 311 HIS A CA 1
ATOM 2327 C C . HIS A 1 311 ? -36.741 7.560 -3.528 1.00 92.06 311 HIS A C 1
ATOM 2329 O O . HIS A 1 311 ? -37.621 8.352 -3.871 1.00 92.06 311 HIS A O 1
ATOM 2335 N N . PRO A 1 312 ? -36.531 7.284 -2.229 1.00 91.56 312 PRO A N 1
ATOM 2336 C CA . PRO A 1 312 ? -37.464 7.700 -1.180 1.00 91.56 312 PRO A CA 1
ATOM 2337 C C . PRO A 1 312 ? -37.368 9.170 -0.755 1.00 91.56 312 PRO A C 1
ATOM 2339 O O . PRO A 1 312 ? -38.267 9.640 -0.059 1.00 91.56 312 PRO A O 1
ATOM 2342 N N . TYR A 1 313 ? -36.332 9.914 -1.153 1.00 94.31 313 TYR A N 1
ATOM 2343 C CA . TYR A 1 313 ? -36.125 11.297 -0.708 1.00 94.31 313 TYR A CA 1
ATOM 2344 C C . TYR A 1 313 ? -36.084 12.251 -1.888 1.00 94.31 313 TYR A C 1
ATOM 2346 O O . TYR A 1 313 ? -35.269 12.065 -2.782 1.00 94.31 313 TYR A O 1
ATOM 2354 N N . HIS A 1 314 ? -36.911 13.292 -1.876 1.00 97.38 314 HIS A N 1
ATOM 2355 C CA . HIS A 1 314 ? -36.737 14.427 -2.774 1.00 97.38 314 HIS A CA 1
ATOM 2356 C C . HIS A 1 314 ? -35.879 15.477 -2.080 1.00 97.38 314 HIS A C 1
ATOM 2358 O O . HIS A 1 314 ? -36.217 15.925 -0.978 1.00 97.38 314 HIS A O 1
ATOM 2364 N N . ILE A 1 315 ? -34.795 15.884 -2.733 1.00 97.06 315 ILE A N 1
ATOM 2365 C CA . ILE A 1 315 ? -33.858 16.873 -2.213 1.00 97.06 315 ILE A CA 1
ATOM 2366 C C . ILE A 1 315 ? -33.605 17.986 -3.230 1.00 97.06 315 ILE A C 1
ATOM 2368 O O . ILE A 1 315 ? -33.651 17.774 -4.443 1.00 97.06 315 ILE A O 1
ATOM 2372 N N . VAL A 1 316 ? -33.340 19.183 -2.716 1.00 97.69 316 VAL A N 1
ATOM 2373 C CA . VAL A 1 316 ? -32.998 20.366 -3.511 1.00 97.69 316 VAL A CA 1
ATOM 2374 C C . VAL A 1 316 ? -31.718 20.978 -2.966 1.00 97.69 316 VAL A C 1
ATOM 2376 O O . VAL A 1 316 ? -31.606 21.206 -1.762 1.00 97.69 316 VAL A O 1
ATOM 2379 N N . ALA A 1 317 ? -30.755 21.235 -3.844 1.00 96.81 317 ALA A N 1
ATOM 2380 C CA . ALA A 1 317 ? -29.462 21.805 -3.508 1.00 96.81 317 ALA A CA 1
ATOM 2381 C C . ALA A 1 317 ? -29.605 23.100 -2.699 1.00 96.81 317 ALA A C 1
ATOM 2383 O O . ALA A 1 317 ? -30.433 23.966 -2.990 1.00 96.81 317 ALA A O 1
ATOM 2384 N N . VAL A 1 318 ? -28.759 23.246 -1.680 1.00 94.31 318 VAL A N 1
ATOM 2385 C CA . VAL A 1 318 ? -28.609 24.509 -0.956 1.00 94.31 318 VAL A CA 1
ATOM 2386 C C . VAL A 1 318 ? -27.764 25.449 -1.814 1.00 94.31 318 VAL A C 1
ATOM 2388 O O . VAL A 1 318 ? -26.699 25.058 -2.296 1.00 94.31 318 VAL A O 1
ATOM 2391 N N . SER A 1 319 ? -28.219 26.691 -1.996 1.00 90.56 319 SER A N 1
ATOM 2392 C CA . SER A 1 319 ? -27.484 27.698 -2.773 1.00 90.56 319 SER A CA 1
ATOM 2393 C C . SER A 1 319 ? -26.054 27.872 -2.246 1.00 90.56 319 SER A C 1
ATOM 2395 O O . SER A 1 319 ? -25.833 27.918 -1.036 1.00 90.56 319 SER A O 1
ATOM 2397 N N . GLY A 1 320 ? -25.076 27.925 -3.153 1.00 85.12 320 GLY A N 1
ATOM 2398 C CA . GLY A 1 320 ? -23.655 28.060 -2.810 1.00 85.12 320 GLY A CA 1
ATOM 2399 C C . GLY A 1 320 ? -22.976 26.788 -2.282 1.00 85.12 320 GLY A C 1
ATOM 2400 O O . GLY A 1 320 ? 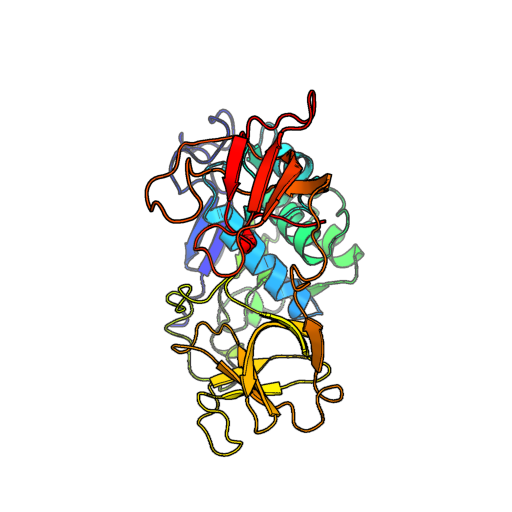-21.795 26.833 -1.958 1.00 85.12 320 GLY A O 1
ATOM 2401 N N . SER A 1 321 ? -23.670 25.645 -2.214 1.00 79.69 321 SER A N 1
ATOM 2402 C CA . SER A 1 321 ? -23.091 24.379 -1.725 1.00 79.69 321 SER A CA 1
ATOM 2403 C C . SER A 1 321 ? -22.244 23.610 -2.748 1.00 79.69 321 SER A C 1
ATOM 2405 O O . SER A 1 321 ? -21.690 22.566 -2.409 1.00 79.69 321 SER A O 1
ATOM 2407 N N . GLY A 1 322 ? -22.189 24.073 -4.001 1.00 81.12 322 GLY A N 1
ATOM 2408 C CA . GLY A 1 322 ? -21.567 23.349 -5.117 1.00 81.12 322 GLY A CA 1
ATOM 2409 C C . GLY A 1 322 ? -22.418 22.207 -5.695 1.00 81.12 322 GLY A C 1
ATOM 2410 O O . GLY A 1 322 ? -22.065 21.678 -6.748 1.00 81.12 322 GLY A O 1
ATOM 2411 N N . SER A 1 323 ? -23.547 21.868 -5.059 1.00 89.38 323 SER A N 1
ATOM 2412 C CA . SER A 1 323 ? -24.528 20.919 -5.590 1.00 89.38 323 SER A CA 1
ATOM 2413 C C . SER A 1 323 ? -25.498 21.590 -6.560 1.00 89.38 323 SER A C 1
ATOM 2415 O O . SER A 1 323 ? -25.850 22.757 -6.393 1.00 89.38 323 SER A O 1
ATOM 2417 N N . ASP A 1 324 ? -25.981 20.822 -7.532 1.00 95.25 324 ASP A N 1
ATOM 2418 C CA . ASP A 1 324 ? -27.096 21.187 -8.414 1.00 95.25 324 ASP A CA 1
ATOM 2419 C C . ASP A 1 324 ? -28.240 20.149 -8.359 1.00 95.25 324 ASP A C 1
ATOM 2421 O O . ASP A 1 324 ? -29.140 20.142 -9.202 1.00 95.25 324 ASP A O 1
ATOM 2425 N N . VAL A 1 325 ? -28.241 19.278 -7.338 1.00 95.88 325 VAL A N 1
ATOM 2426 C CA . VAL A 1 325 ? -29.270 18.249 -7.175 1.00 95.88 325 VAL A CA 1
ATOM 2427 C C . VAL A 1 325 ? -30.653 18.873 -6.998 1.00 95.88 325 VAL A C 1
ATOM 2429 O O . VAL A 1 325 ? -30.905 19.665 -6.096 1.00 95.88 325 VAL A O 1
ATOM 2432 N N . HIS A 1 326 ? -31.580 18.496 -7.867 1.00 96.94 326 HIS A N 1
ATOM 2433 C CA . HIS A 1 326 ? -32.991 18.860 -7.757 1.00 96.94 326 HIS A CA 1
ATOM 2434 C C . HIS A 1 326 ? -33.909 17.697 -8.163 1.00 96.94 326 HIS A C 1
ATOM 2436 O O . HIS A 1 326 ? -34.331 17.600 -9.317 1.00 96.94 326 HIS A O 1
ATOM 2442 N N . GLY A 1 327 ? -34.193 16.775 -7.246 1.00 97.00 327 GLY A N 1
ATOM 2443 C CA . GLY A 1 327 ? -35.021 15.613 -7.568 1.00 97.00 327 GLY A CA 1
ATOM 2444 C C . GLY A 1 327 ? -35.040 14.539 -6.490 1.00 97.00 327 GLY A C 1
ATOM 2445 O O . GLY A 1 327 ? -34.541 14.731 -5.381 1.00 97.00 327 GLY A O 1
ATOM 2446 N N . TRP A 1 328 ? -35.627 13.395 -6.832 1.00 97.50 328 TRP A N 1
ATOM 2447 C CA . TRP A 1 328 ? -35.647 12.201 -5.993 1.00 97.50 328 TRP A CA 1
ATOM 2448 C C . TRP A 1 328 ? -34.294 11.493 -6.019 1.00 97.50 328 TRP A C 1
ATOM 2450 O O . TRP A 1 328 ? -33.645 11.455 -7.060 1.00 97.50 328 TRP A O 1
ATOM 2460 N N . VAL A 1 329 ? -33.866 10.931 -4.892 1.00 94.44 329 VAL A N 1
ATOM 2461 C CA . VAL A 1 329 ? -32.573 10.255 -4.741 1.00 94.44 329 VAL A CA 1
ATOM 2462 C C . VAL A 1 329 ? -32.689 8.995 -3.890 1.00 94.44 329 VAL A C 1
ATOM 2464 O O . VAL A 1 329 ? -33.639 8.806 -3.121 1.00 94.44 329 VAL A O 1
ATOM 2467 N N . ASP A 1 330 ? -31.695 8.126 -4.034 1.00 91.00 330 ASP A N 1
ATOM 2468 C CA . ASP A 1 330 ? -31.585 6.885 -3.279 1.00 91.00 330 ASP A CA 1
ATOM 2469 C C . ASP A 1 330 ? -31.208 7.149 -1.822 1.00 91.00 330 ASP A C 1
ATOM 2471 O O . ASP A 1 330 ? -30.315 7.947 -1.532 1.00 91.00 330 ASP A O 1
ATOM 2475 N N . ALA A 1 331 ? -31.814 6.403 -0.897 1.00 85.44 331 ALA A N 1
ATOM 2476 C CA . ALA A 1 331 ? -31.506 6.494 0.533 1.00 85.44 331 ALA A CA 1
ATOM 2477 C C . ALA A 1 331 ? -30.006 6.321 0.832 1.00 85.44 331 ALA A C 1
ATOM 2479 O O . ALA A 1 331 ? -29.472 6.966 1.726 1.00 85.44 331 ALA A O 1
ATOM 2480 N N . ALA A 1 332 ? -29.315 5.477 0.059 1.00 80.19 332 ALA A N 1
ATOM 2481 C CA . ALA A 1 332 ? -27.888 5.206 0.222 1.00 80.19 332 ALA A CA 1
ATOM 2482 C C . ALA A 1 332 ? -26.976 6.392 -0.148 1.00 80.19 332 ALA A C 1
ATOM 2484 O O . ALA A 1 332 ? -25.789 6.356 0.167 1.00 80.19 332 ALA A O 1
ATOM 2485 N N . THR A 1 333 ? -27.514 7.413 -0.821 1.00 85.81 333 THR A N 1
ATOM 2486 C CA . THR A 1 333 ? -26.756 8.566 -1.336 1.00 85.81 333 THR A CA 1
ATOM 2487 C C . THR A 1 333 ? -26.888 9.818 -0.474 1.00 85.81 333 THR A C 1
ATOM 2489 O O . THR A 1 333 ? -26.344 10.861 -0.836 1.00 85.81 333 THR A O 1
ATOM 2492 N N . ILE A 1 334 ? -27.602 9.737 0.654 1.00 82.81 334 ILE A N 1
ATOM 2493 C CA . ILE A 1 334 ? -27.787 10.857 1.576 1.00 82.81 334 ILE A CA 1
ATOM 2494 C C . ILE A 1 334 ? -27.390 10.486 3.005 1.00 82.81 334 ILE A C 1
ATOM 2496 O O . ILE A 1 334 ? -27.635 9.374 3.471 1.00 82.81 334 ILE A O 1
ATOM 2500 N N . SER A 1 335 ? -26.815 11.448 3.718 1.00 82.00 335 SER A N 1
ATOM 2501 C CA . SER A 1 335 ? -26.522 11.363 5.151 1.00 82.00 335 SER A CA 1
ATOM 2502 C C . SER A 1 335 ? -26.852 12.686 5.835 1.00 82.00 335 SER A C 1
ATOM 2504 O O . SER A 1 335 ? -26.743 13.740 5.213 1.00 82.00 335 SER A O 1
ATOM 2506 N N . LYS A 1 336 ? -27.263 12.645 7.102 1.00 72.19 336 LYS A N 1
ATOM 2507 C CA . LYS A 1 336 ? -27.412 13.853 7.925 1.00 72.19 336 LYS A CA 1
ATOM 2508 C C . LYS A 1 336 ? -26.062 14.278 8.494 1.00 72.19 336 LYS A C 1
ATOM 2510 O O . LYS A 1 336 ? -25.278 13.362 8.828 1.00 72.19 336 LYS A O 1
#

Foldseek 3Di:
DPQWKWWFADAAPVRHQADHDFFHPDLPRTAMDGDDADPLWWKKKAFPDVQLLQQLLQQSVLQSVTRLEGEHPVQQLFLQVQCVVVLLRSNPRPHGHYHHGQNSSQSSNSSSVSHHFDDDALACSVVRSVVVVRIDIDDDCVVTVDQQQDAASIWIRGPHGDHIIGIHHHHVNSPDPDPDPPQPPAFPCVCPLQAQWKKFFQAWWFKFPDQDPPGDTQDIDGGGDIWGFNDQDPSGWTFTRDGRDNTIITHGPPPVPGIDIDGDPDPPPQDQFDKKWFQDQWFDADQADPDTDGKDTWIWGFHAAQPPGQQGTATQDDPPGRIHRGHGHHPSRIDD